Protein AF-0000000073408182 (afdb_homodimer)

pLDDT: mean 95.15, std 8.48, range [29.12, 98.81]

InterPro domains:
  IPR000182 GNAT domain [PF00583] (29-132)
  IPR000182 GNAT domain [PS51186] (1-159)
  IPR016181 Acyl-CoA N-acyltransferase [SSF55729] (1-158)
  IPR050276 MshD Mycothiol Acetyltransferase [PTHR43617] (3-137)

Structure (mmCIF, N/CA/C/O backbone):
data_AF-0000000073408182-model_v1
#
loop_
_entity.id
_entity.type
_entity.pdbx_description
1 polymer 'Acetyltransferase, GNAT family'
#
loop_
_atom_site.group_PDB
_atom_site.id
_atom_site.type_symbol
_atom_site.label_atom_id
_atom_site.label_alt_id
_atom_site.label_comp_id
_atom_site.label_asym_id
_atom_site.label_entity_id
_atom_site.label_seq_id
_atom_site.pdbx_PDB_ins_code
_atom_site.Cartn_x
_atom_site.Cartn_y
_atom_site.Cartn_z
_atom_site.occupancy
_atom_site.B_iso_or_equiv
_atom_site.auth_seq_id
_atom_site.auth_comp_id
_atom_site.auth_asym_id
_atom_site.auth_atom_id
_atom_site.pdbx_PDB_model_num
ATOM 1 N N . MET A 1 1 ? -5.719 31.969 14.438 1 90.69 1 MET A N 1
ATOM 2 C CA . MET A 1 1 ? -5.562 30.703 13.727 1 90.69 1 MET A CA 1
ATOM 3 C C . MET A 1 1 ? -6.879 30.266 13.086 1 90.69 1 MET A C 1
ATOM 5 O O . MET A 1 1 ? -7.922 30.266 13.734 1 90.69 1 MET A O 1
ATOM 9 N N . ILE A 1 2 ? -6.867 30.031 11.812 1 96.75 2 ILE A N 1
ATOM 10 C CA . ILE A 1 2 ? -8.047 29.609 11.055 1 96.75 2 ILE A CA 1
ATOM 11 C C . ILE A 1 2 ? -7.754 28.297 10.344 1 96.75 2 ILE A C 1
ATOM 13 O O . ILE A 1 2 ? -6.715 28.141 9.695 1 96.75 2 ILE A O 1
ATOM 17 N N . ILE A 1 3 ? -8.641 27.312 10.523 1 98.5 3 ILE A N 1
ATOM 18 C CA . ILE A 1 3 ? -8.617 26.078 9.742 1 98.5 3 ILE A CA 1
ATOM 19 C C . ILE A 1 3 ? -9.688 26.141 8.656 1 98.5 3 ILE A C 1
ATOM 21 O O . ILE A 1 3 ? -10.867 26.344 8.953 1 98.5 3 ILE A O 1
ATOM 25 N N . ARG A 1 4 ? -9.344 25.969 7.496 1 98.31 4 ARG A N 1
ATOM 26 C CA . ARG A 1 4 ? -10.305 26.094 6.402 1 98.31 4 ARG A CA 1
ATOM 27 C C . ARG A 1 4 ? -9.867 25.266 5.199 1 98.31 4 ARG A C 1
ATOM 29 O O . ARG A 1 4 ? -8.711 24.875 5.098 1 98.31 4 ARG A O 1
ATOM 36 N N . PRO A 1 5 ? -10.797 24.984 4.219 1 98 5 PRO A N 1
ATOM 37 C CA . PRO A 1 5 ? -10.391 24.344 2.965 1 98 5 PRO A CA 1
ATOM 38 C C . PRO A 1 5 ? -9.391 25.188 2.176 1 98 5 PRO A C 1
ATOM 40 O O . PRO A 1 5 ? -9.445 26.422 2.221 1 98 5 PRO A O 1
ATOM 43 N N . MET A 1 6 ? -8.531 24.516 1.496 1 98.44 6 MET A N 1
ATOM 44 C CA . MET A 1 6 ? -7.57 25.188 0.624 1 98.44 6 MET A CA 1
ATOM 45 C C . MET A 1 6 ? -8.281 25.922 -0.512 1 98.44 6 MET A C 1
ATOM 47 O O . MET A 1 6 ? -9.234 25.391 -1.09 1 98.44 6 MET A O 1
ATOM 51 N N . GLN A 1 7 ? -7.797 27.109 -0.805 1 97.88 7 GLN A N 1
ATOM 52 C CA . GLN A 1 7 ? -8.227 27.875 -1.969 1 97.88 7 GLN A CA 1
ATOM 53 C C . GLN A 1 7 ? -7.125 27.938 -3.021 1 97.88 7 GLN A C 1
ATOM 55 O O . GLN A 1 7 ? -5.969 27.625 -2.736 1 97.88 7 GLN A O 1
ATOM 60 N N . ASP A 1 8 ? -7.488 28.391 -4.223 1 97.31 8 ASP A N 1
ATOM 61 C CA . ASP A 1 8 ? -6.527 28.453 -5.316 1 97.31 8 ASP A CA 1
ATOM 62 C C . ASP A 1 8 ? -5.332 29.328 -4.949 1 97.31 8 ASP A C 1
ATOM 64 O O . ASP A 1 8 ? -4.191 29 -5.297 1 97.31 8 ASP A O 1
ATOM 68 N N . CYS A 1 9 ? -5.562 30.312 -4.277 1 98 9 CYS A N 1
ATOM 69 C CA . CYS A 1 9 ? -4.5 31.25 -3.945 1 98 9 CYS A CA 1
ATOM 70 C C . CYS A 1 9 ? -3.543 30.656 -2.918 1 98 9 CYS A C 1
ATOM 72 O O . CYS A 1 9 ? -2.465 31.203 -2.68 1 98 9 CYS A O 1
ATOM 74 N N . ASP A 1 10 ? -3.9 29.516 -2.324 1 98.38 10 ASP A N 1
ATOM 75 C CA . ASP A 1 10 ? -3.072 28.859 -1.312 1 98.38 10 ASP A CA 1
ATOM 76 C C . ASP A 1 10 ? -2.096 27.875 -1.948 1 98.38 10 ASP A C 1
ATOM 78 O O . ASP A 1 10 ? -1.161 27.406 -1.293 1 98.38 10 ASP A O 1
ATOM 82 N N . ARG A 1 11 ? -2.24 27.562 -3.17 1 98.06 11 ARG A N 1
ATOM 83 C CA . ARG A 1 11 ? -1.591 26.422 -3.822 1 98.06 11 ARG A CA 1
ATOM 84 C C . ARG A 1 11 ? -0.072 26.547 -3.729 1 98.06 11 ARG A C 1
ATOM 86 O O . ARG A 1 11 ? 0.609 25.562 -3.414 1 98.06 11 ARG A O 1
ATOM 93 N N . GLU A 1 12 ? 0.426 27.703 -3.979 1 98.12 12 GLU A N 1
ATOM 94 C CA . GLU A 1 12 ? 1.873 27.875 -3.938 1 98.12 12 GLU A CA 1
ATOM 95 C C . GLU A 1 12 ? 2.428 27.594 -2.545 1 98.12 12 GLU A C 1
ATOM 97 O O . GLU A 1 12 ? 3.457 26.938 -2.402 1 98.12 12 GLU A O 1
ATOM 102 N N . ALA A 1 13 ? 1.801 28.141 -1.578 1 98.38 13 ALA A N 1
ATOM 103 C CA . ALA A 1 13 ? 2.234 27.938 -0.198 1 98.38 13 ALA A CA 1
ATOM 104 C C . ALA A 1 13 ? 2.141 26.469 0.197 1 98.38 13 ALA A C 1
ATOM 106 O O . ALA A 1 13 ? 3.02 25.938 0.886 1 98.38 13 ALA A O 1
ATOM 107 N N . VAL A 1 14 ? 1.101 25.797 -0.215 1 98.44 14 VAL A N 1
ATOM 108 C CA . VAL A 1 14 ? 0.9 24.391 0.072 1 98.44 14 VAL A CA 1
ATOM 109 C C . VAL A 1 14 ? 2.002 23.562 -0.592 1 98.44 14 VAL A C 1
ATOM 111 O O . VAL A 1 14 ? 2.59 22.688 0.037 1 98.44 14 VAL A O 1
ATOM 114 N N . LEU A 1 15 ? 2.311 23.875 -1.826 1 98.31 15 LEU A N 1
ATOM 115 C CA . LEU A 1 15 ? 3.377 23.188 -2.537 1 98.31 15 LEU A CA 1
ATOM 116 C C . LEU A 1 15 ? 4.719 23.406 -1.85 1 98.31 15 LEU A C 1
ATOM 118 O O . LEU A 1 15 ? 5.527 22.469 -1.745 1 98.31 15 LEU A O 1
ATOM 122 N N . THR A 1 16 ? 4.91 24.625 -1.406 1 97.81 16 THR A N 1
ATOM 123 C CA . THR A 1 16 ? 6.141 24.922 -0.68 1 97.81 16 THR A CA 1
ATOM 124 C C . THR A 1 16 ? 6.25 24.047 0.574 1 97.81 16 THR A C 1
ATOM 126 O O . THR A 1 16 ? 7.297 23.469 0.84 1 97.81 16 THR A O 1
ATOM 129 N N . LEU A 1 17 ? 5.207 23.938 1.329 1 97.62 17 LEU A N 1
ATOM 130 C CA . LEU A 1 17 ? 5.195 23.109 2.531 1 97.62 17 LEU A CA 1
ATOM 131 C C . LEU A 1 17 ? 5.438 21.656 2.188 1 97.62 17 LEU A C 1
ATOM 133 O O . LEU A 1 17 ? 6.238 20.984 2.842 1 97.62 17 LEU A O 1
ATOM 137 N N . GLN A 1 18 ? 4.789 21.156 1.189 1 97.56 18 GLN A N 1
ATOM 138 C CA . GLN A 1 18 ? 4.93 19.781 0.759 1 97.56 18 GLN A CA 1
ATOM 139 C C . GLN A 1 18 ? 6.367 19.469 0.349 1 97.56 18 GLN A C 1
ATOM 141 O O . GLN A 1 18 ? 6.871 18.375 0.598 1 97.56 18 GLN A O 1
ATOM 146 N N . ASN A 1 19 ? 6.984 20.422 -0.192 1 97.88 19 ASN A N 1
ATOM 147 C CA . ASN A 1 19 ? 8.305 20.188 -0.77 1 97.88 19 ASN A CA 1
ATOM 148 C C . ASN A 1 19 ? 9.414 20.469 0.236 1 97.88 19 ASN A C 1
ATOM 150 O O . ASN A 1 19 ? 10.578 20.156 -0.019 1 97.88 19 ASN A O 1
ATOM 154 N N . THR A 1 20 ? 9.047 21.016 1.399 1 96.25 20 THR A N 1
ATOM 155 C CA . THR A 1 20 ? 10.086 21.359 2.359 1 96.25 20 THR A CA 1
ATOM 156 C C . THR A 1 20 ? 9.812 20.703 3.711 1 96.25 20 THR A C 1
ATOM 158 O O . THR A 1 20 ? 10.695 20.656 4.574 1 96.25 20 THR A O 1
ATOM 161 N N . GLY A 1 21 ? 8.656 20.141 3.865 1 95.75 21 GLY A N 1
ATOM 162 C CA . GLY A 1 21 ? 8.211 19.75 5.199 1 95.75 21 GLY A CA 1
ATOM 163 C C . GLY A 1 21 ? 8.547 18.312 5.555 1 95.75 21 GLY A C 1
ATOM 164 O O . GLY A 1 21 ? 8.531 17.938 6.727 1 95.75 21 GLY A O 1
ATOM 165 N N . TRP A 1 22 ? 8.836 17.484 4.594 1 96 22 TRP A N 1
ATOM 166 C CA . TRP A 1 22 ? 9.141 16.078 4.844 1 96 22 TRP A CA 1
ATOM 167 C C . TRP A 1 22 ? 10.633 15.875 5.051 1 96 22 TRP A C 1
ATOM 169 O O . TRP A 1 22 ? 11.453 16.562 4.445 1 96 22 TRP A O 1
ATOM 179 N N . THR A 1 23 ? 10.953 14.898 5.93 1 95.81 23 THR A N 1
ATOM 180 C CA . THR A 1 23 ? 12.344 14.539 6.207 1 95.81 23 THR A CA 1
ATOM 181 C C . THR A 1 23 ? 12.531 13.023 6.152 1 95.81 23 THR A C 1
ATOM 183 O O . THR A 1 23 ? 11.555 12.281 6.039 1 95.81 23 THR A O 1
ATOM 186 N N . ALA A 1 24 ? 13.75 12.617 6.258 1 95.81 24 ALA A N 1
ATOM 187 C CA . ALA A 1 24 ? 14.07 11.188 6.27 1 95.81 24 ALA A CA 1
ATOM 188 C C . ALA A 1 24 ? 13.43 10.492 7.469 1 95.81 24 ALA A C 1
ATOM 190 O O . ALA A 1 24 ? 13.219 9.281 7.449 1 95.81 24 ALA A O 1
ATOM 191 N N . LEU A 1 25 ? 13.039 11.188 8.461 1 95.06 25 LEU A N 1
ATOM 192 C CA . LEU A 1 25 ? 12.43 10.641 9.664 1 95.06 25 LEU A CA 1
ATOM 193 C C . LEU A 1 25 ? 10.922 10.469 9.484 1 95.06 25 LEU A C 1
ATOM 195 O O . LEU A 1 25 ? 10.305 9.648 10.164 1 95.06 25 LEU A O 1
ATOM 199 N N . THR A 1 26 ? 10.398 11.227 8.523 1 96.31 26 THR A N 1
ATOM 200 C CA . THR A 1 26 ? 8.938 11.297 8.508 1 96.31 26 THR A CA 1
ATOM 201 C C . THR A 1 26 ? 8.375 10.703 7.223 1 96.31 26 THR A C 1
ATOM 203 O O . THR A 1 26 ? 7.168 10.477 7.117 1 96.31 26 THR A O 1
ATOM 206 N N . SER A 1 27 ? 9.227 10.43 6.254 1 97.12 27 SER A N 1
ATOM 207 C CA . SER A 1 27 ? 8.758 9.867 4.992 1 97.12 27 SER A CA 1
ATOM 208 C C . SER A 1 27 ? 9.867 9.102 4.281 1 97.12 27 SER A C 1
ATOM 210 O O . SER A 1 27 ? 11.008 9.57 4.215 1 97.12 27 SER A O 1
ATOM 212 N N . PRO A 1 28 ? 9.477 7.93 3.678 1 97.06 28 PRO A N 1
ATOM 213 C CA . PRO A 1 28 ? 10.484 7.219 2.893 1 97.06 28 PRO A CA 1
ATOM 214 C C . PRO A 1 28 ? 10.773 7.891 1.552 1 97.06 28 PRO A C 1
ATOM 216 O O . PRO A 1 28 ? 11.734 7.523 0.866 1 97.06 28 PRO A O 1
ATOM 219 N N . VAL A 1 29 ? 9.953 8.836 1.143 1 96.75 29 VAL A N 1
ATOM 220 C CA . VAL A 1 29 ? 10.133 9.547 -0.119 1 96.75 29 VAL A CA 1
ATOM 221 C C . VAL A 1 29 ? 10.25 11.047 0.145 1 96.75 29 VAL A C 1
ATOM 223 O O . VAL A 1 29 ? 9.711 11.867 -0.608 1 96.75 29 VAL A O 1
ATOM 226 N N . TYR A 1 30 ? 10.93 11.391 1.145 1 95.25 30 TYR A N 1
ATOM 227 C CA . TYR A 1 30 ? 11.023 12.758 1.646 1 95.25 30 TYR A CA 1
ATOM 228 C C . TYR A 1 30 ? 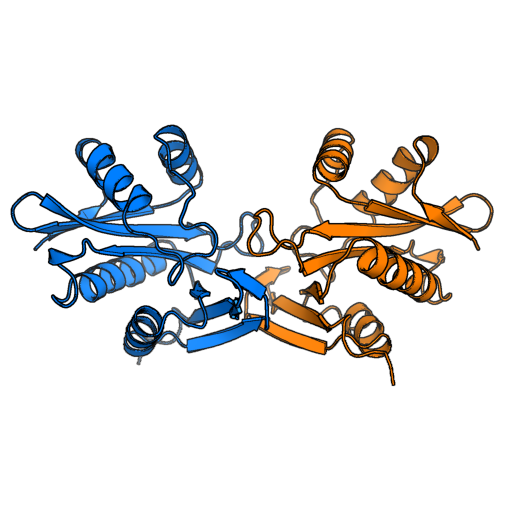11.625 13.688 0.596 1 95.25 30 TYR A C 1
ATOM 230 O O . TYR A 1 30 ? 11.453 14.906 0.66 1 95.25 30 TYR A O 1
ATOM 238 N N . ASP A 1 31 ? 12.297 13.148 -0.37 1 93.62 31 ASP A N 1
ATOM 239 C CA . ASP A 1 31 ? 13.008 13.969 -1.343 1 93.62 31 ASP A CA 1
ATOM 240 C C . ASP A 1 31 ? 12.211 14.109 -2.637 1 93.62 31 ASP A C 1
ATOM 242 O O . ASP A 1 31 ? 12.672 14.727 -3.596 1 93.62 31 ASP A O 1
ATOM 246 N N . ARG A 1 32 ? 11.031 13.523 -2.566 1 94.38 32 ARG A N 1
ATOM 247 C CA . ARG A 1 32 ? 10.172 13.672 -3.736 1 94.38 32 ARG A CA 1
ATOM 248 C C . ARG A 1 32 ? 9.539 15.055 -3.781 1 94.38 32 ARG A C 1
ATOM 250 O O . ARG A 1 32 ? 8.93 15.5 -2.807 1 94.38 32 ARG A O 1
ATOM 257 N N . LYS A 1 33 ? 9.555 15.648 -4.949 1 95.69 33 LYS A N 1
ATOM 258 C CA . LYS A 1 33 ? 9.016 17 -5.086 1 95.69 33 LYS A CA 1
ATOM 259 C C . LYS A 1 33 ? 7.629 16.984 -5.715 1 95.69 33 LYS A C 1
ATOM 261 O O . LYS A 1 33 ? 7.434 16.391 -6.777 1 95.69 33 LYS A O 1
ATOM 266 N N . TRP A 1 34 ? 6.738 17.594 -5.043 1 97.06 34 TRP A N 1
ATOM 267 C CA . TRP A 1 34 ? 5.414 17.812 -5.617 1 97.06 34 TRP A CA 1
ATOM 268 C C . TRP A 1 34 ? 5.445 18.938 -6.652 1 97.06 34 TRP A C 1
ATOM 270 O O . TRP A 1 34 ? 6.098 19.953 -6.445 1 97.06 34 TRP A O 1
ATOM 280 N N . THR A 1 35 ? 4.699 18.75 -7.703 1 98.06 35 THR A N 1
ATOM 281 C CA . THR A 1 35 ? 4.465 19.766 -8.719 1 98.06 35 THR A CA 1
ATOM 282 C C . THR A 1 35 ? 3.006 20.219 -8.703 1 98.06 35 THR A C 1
ATOM 284 O O . THR A 1 35 ? 2.176 19.625 -8.008 1 98.06 35 THR A O 1
ATOM 287 N N . GLU A 1 36 ? 2.791 21.281 -9.438 1 97.88 36 GLU A N 1
ATOM 288 C CA . GLU A 1 36 ? 1.406 21.703 -9.617 1 97.88 36 GLU A CA 1
ATOM 289 C C . GLU A 1 36 ? 0.568 20.594 -10.242 1 97.88 36 GLU A C 1
ATOM 291 O O . GLU A 1 36 ? -0.604 20.422 -9.898 1 97.88 36 GLU A O 1
ATOM 296 N N . SER A 1 37 ? 1.141 19.922 -11.148 1 97.81 37 SER A N 1
ATOM 297 C CA . SER A 1 37 ? 0.453 18.797 -11.773 1 97.81 37 SER A CA 1
ATOM 298 C C . SER A 1 37 ? 0.103 17.719 -10.758 1 97.81 37 SER A C 1
ATOM 300 O O . SER A 1 37 ? -0.964 17.109 -10.828 1 97.81 37 SER A O 1
ATOM 302 N N . ASP A 1 38 ? 1.014 17.438 -9.828 1 97.25 38 ASP A N 1
ATOM 303 C CA . ASP A 1 38 ? 0.737 16.484 -8.758 1 97.25 38 ASP A CA 1
ATOM 304 C C . ASP A 1 38 ? -0.467 16.938 -7.93 1 97.25 38 ASP A C 1
ATOM 306 O O . ASP A 1 38 ? -1.34 16.125 -7.613 1 97.25 38 ASP A O 1
ATOM 310 N N . LEU A 1 39 ? -0.456 18.188 -7.586 1 97.75 39 LEU A N 1
ATOM 311 C CA . LEU A 1 39 ? -1.554 18.75 -6.805 1 97.75 39 LEU A CA 1
ATOM 312 C C . LEU A 1 39 ? -2.877 18.594 -7.551 1 97.75 39 LEU A C 1
ATOM 314 O O . LEU A 1 39 ? -3.875 18.172 -6.973 1 97.75 39 LEU A O 1
ATOM 318 N N . GLU A 1 40 ? -2.881 18.891 -8.828 1 97.31 40 GLU A N 1
ATOM 319 C CA . GLU A 1 40 ? -4.078 18.766 -9.656 1 97.31 40 GLU A CA 1
ATOM 320 C C . GLU A 1 40 ? -4.57 17.328 -9.727 1 97.31 40 GLU A C 1
ATOM 322 O O . GLU A 1 40 ? -5.773 17.078 -9.641 1 97.31 40 GLU A O 1
ATOM 327 N N . LYS A 1 41 ? -3.689 16.469 -9.906 1 96.69 41 LYS A N 1
ATOM 328 C CA . LYS A 1 41 ? -4.035 15.055 -9.969 1 96.69 41 LYS A CA 1
ATOM 329 C C . LYS A 1 41 ? -4.656 14.586 -8.656 1 96.69 41 LYS A C 1
ATOM 331 O O . LYS A 1 41 ? -5.637 13.836 -8.664 1 96.69 41 LYS A O 1
ATOM 336 N N . ASN A 1 42 ? -4.055 15.008 -7.582 1 96.38 42 ASN A N 1
ATOM 337 C CA . ASN A 1 42 ? -4.582 14.641 -6.27 1 96.38 42 ASN A CA 1
ATOM 338 C C . ASN A 1 42 ? -5.996 15.172 -6.066 1 96.38 42 ASN A C 1
ATOM 340 O O . ASN A 1 42 ? -6.875 14.453 -5.598 1 96.38 42 ASN A O 1
ATOM 344 N N . LEU A 1 43 ? -6.176 16.375 -6.418 1 96.19 43 LEU A N 1
ATOM 345 C CA . LEU A 1 43 ? -7.5 16.984 -6.316 1 96.19 43 LEU A CA 1
ATOM 346 C C . LEU A 1 43 ? -8.5 16.234 -7.195 1 96.19 43 LEU A C 1
ATOM 348 O O . LEU A 1 43 ? -9.617 15.93 -6.754 1 96.19 43 LEU A O 1
ATOM 352 N N . ALA A 1 44 ? -8.07 15.906 -8.383 1 95.5 44 ALA A N 1
ATOM 353 C CA . ALA A 1 44 ? -8.922 15.203 -9.328 1 95.5 44 ALA A CA 1
ATOM 354 C C . ALA A 1 44 ? -9.266 13.805 -8.836 1 95.5 44 ALA A C 1
ATOM 356 O O . ALA A 1 44 ? -10.328 13.266 -9.141 1 95.5 44 ALA A O 1
ATOM 357 N N . ASN A 1 45 ? -8.398 13.258 -8.047 1 93.81 45 ASN A N 1
ATOM 358 C CA . ASN A 1 45 ? -8.57 11.898 -7.543 1 93.81 45 ASN A CA 1
ATOM 359 C C . ASN A 1 45 ? -9.305 11.883 -6.207 1 93.81 45 ASN A C 1
ATOM 361 O O . ASN A 1 45 ? -9.281 10.883 -5.488 1 93.81 45 ASN A O 1
ATOM 365 N N . GLY A 1 46 ? -9.805 13.008 -5.828 1 91.94 46 GLY A N 1
ATOM 366 C CA . GLY A 1 46 ? -10.703 13.039 -4.684 1 91.94 46 GLY A CA 1
ATOM 367 C C . GLY A 1 46 ? -10.016 13.461 -3.398 1 91.94 46 GLY A C 1
ATOM 368 O O . GLY A 1 46 ? -10.602 13.367 -2.316 1 91.94 46 GLY A O 1
ATOM 369 N N . MET A 1 47 ? -8.836 13.914 -3.494 1 95.94 47 MET A N 1
ATOM 370 C CA . MET A 1 47 ? -8.156 14.398 -2.291 1 95.94 47 MET A CA 1
ATOM 371 C C . MET A 1 47 ? -8.68 15.773 -1.889 1 95.94 47 MET A C 1
ATOM 373 O O . MET A 1 47 ? -8.891 16.641 -2.742 1 95.94 47 MET A O 1
ATOM 377 N N . SER A 1 48 ? -8.875 15.906 -0.581 1 97 48 SER A N 1
ATOM 378 C CA . SER A 1 48 ? -9.234 17.188 0.025 1 97 48 SER A CA 1
ATOM 379 C C . SER A 1 48 ? -8.055 17.797 0.771 1 97 48 SER A C 1
ATOM 381 O O . SER A 1 48 ? -7.211 17.078 1.306 1 97 48 SER A O 1
ATOM 383 N N . PHE A 1 49 ? -8.062 19.125 0.758 1 98.44 49 PHE A N 1
ATOM 384 C CA . PHE A 1 49 ? -6.992 19.844 1.445 1 98.44 49 PHE A CA 1
ATOM 385 C C . PHE A 1 49 ? -7.559 20.859 2.43 1 98.44 49 PHE A C 1
ATOM 387 O O . PHE A 1 49 ? -8.438 21.641 2.08 1 98.44 49 PHE A O 1
ATOM 394 N N . PHE A 1 50 ? -7.027 20.828 3.635 1 98.69 50 PHE A N 1
ATOM 395 C CA . PHE A 1 50 ? -7.246 21.875 4.633 1 98.69 50 PHE A CA 1
ATOM 396 C C . PHE A 1 50 ? -5.945 22.594 4.961 1 98.69 50 PHE A C 1
ATOM 398 O O . PHE A 1 50 ? -4.883 21.969 5.016 1 98.69 50 PHE A O 1
ATOM 405 N N . VAL A 1 51 ? -6.082 23.891 5.215 1 98.81 51 VAL A N 1
ATOM 406 C CA . VAL A 1 51 ? -4.902 24.656 5.602 1 98.81 51 VAL A CA 1
ATOM 407 C C . VAL A 1 51 ? -5.137 25.312 6.965 1 98.81 51 VAL A C 1
ATOM 409 O O . VAL A 1 51 ? -6.277 25.594 7.336 1 98.81 51 VAL A O 1
ATOM 412 N N . ALA A 1 52 ? -4.066 25.375 7.727 1 98.75 52 ALA A N 1
ATOM 413 C CA . ALA A 1 52 ? -4.012 26.219 8.922 1 98.75 52 ALA A CA 1
ATOM 414 C C . ALA A 1 52 ? -3.379 27.578 8.609 1 98.75 52 ALA A C 1
ATOM 416 O O . ALA A 1 52 ? -2.213 27.641 8.211 1 98.75 52 ALA A O 1
ATOM 417 N N . GLU A 1 53 ? -4.148 28.594 8.781 1 98.5 53 GLU A N 1
ATOM 418 C CA . GLU A 1 53 ? -3.682 29.953 8.531 1 98.5 53 GLU A CA 1
ATOM 419 C C . GLU A 1 53 ? -3.416 30.688 9.836 1 98.5 53 GLU A C 1
ATOM 421 O O . GLU A 1 53 ? -4.27 30.719 10.727 1 98.5 53 GLU A O 1
ATOM 426 N N . VAL A 1 54 ? -2.184 31.156 9.969 1 97.88 54 VAL A N 1
ATOM 427 C CA . VAL A 1 54 ? -1.781 31.984 11.109 1 97.88 54 VAL A CA 1
ATOM 428 C C . VAL A 1 54 ? -1.205 33.312 10.609 1 97.88 54 VAL A C 1
ATOM 430 O O . VAL A 1 54 ? -0.206 33.312 9.883 1 97.88 54 VAL A O 1
ATOM 433 N N . ASP A 1 55 ? -1.796 34.5 11.023 1 96.06 55 ASP A N 1
ATOM 434 C CA . ASP A 1 55 ? -1.342 35.812 10.633 1 96.06 55 ASP A CA 1
ATOM 435 C C . ASP A 1 55 ? -1.184 35.906 9.117 1 96.06 55 ASP A C 1
ATOM 437 O O . ASP A 1 55 ? -0.131 36.344 8.625 1 96.06 55 ASP A O 1
ATOM 441 N N . ASP A 1 56 ? -2.127 35.375 8.383 1 95.31 56 ASP A N 1
ATOM 442 C CA . ASP A 1 56 ? -2.271 35.469 6.938 1 95.31 56 ASP A CA 1
ATOM 443 C C . ASP A 1 56 ? -1.214 34.625 6.227 1 95.31 56 ASP A C 1
ATOM 445 O O . ASP A 1 56 ? -0.901 34.875 5.059 1 95.31 56 ASP A O 1
ATOM 449 N N . LYS A 1 57 ? -0.671 33.719 6.969 1 97.12 57 LYS A N 1
ATOM 450 C CA . LYS A 1 57 ? 0.292 32.781 6.406 1 97.12 57 LYS A CA 1
ATOM 451 C C . LYS A 1 57 ? -0.198 31.344 6.547 1 97.12 57 LYS A C 1
ATOM 453 O O . LYS A 1 57 ? -0.755 30.969 7.582 1 97.12 57 LYS A O 1
ATOM 458 N N . ILE A 1 58 ? 0.036 30.609 5.484 1 98.31 58 ILE A N 1
ATOM 459 C CA . ILE A 1 58 ? -0.264 29.188 5.582 1 98.31 58 ILE A CA 1
ATOM 460 C C . ILE A 1 58 ? 0.815 28.484 6.402 1 98.31 58 ILE A C 1
ATOM 462 O O . ILE A 1 58 ? 1.943 28.312 5.938 1 98.31 58 ILE A O 1
ATOM 466 N N . ALA A 1 59 ? 0.406 28.078 7.59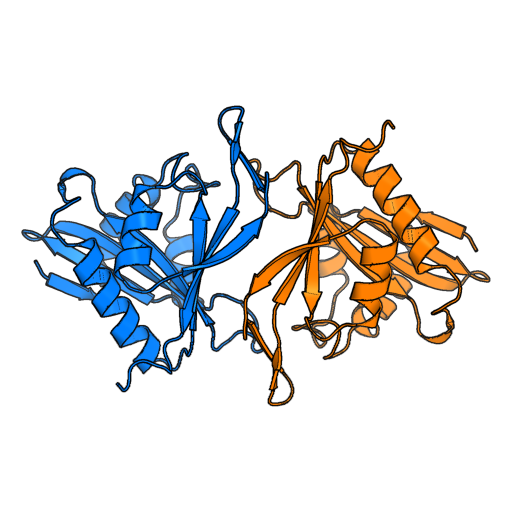8 1 98.31 59 ALA A N 1
ATOM 467 C CA . ALA A 1 59 ? 1.347 27.531 8.57 1 98.31 59 ALA A CA 1
ATOM 468 C C . ALA A 1 59 ? 1.279 26.016 8.602 1 98.31 59 ALA A C 1
ATOM 470 O O . ALA A 1 59 ? 2.162 25.359 9.156 1 98.31 59 ALA A O 1
ATOM 471 N N . GLY A 1 60 ? 0.299 25.406 8.039 1 98.5 60 GLY A N 1
ATOM 472 C CA . GLY A 1 60 ? 0.115 23.953 7.996 1 98.5 60 GLY A CA 1
ATOM 473 C C . GLY A 1 60 ? -0.863 23.516 6.926 1 98.5 60 GLY A C 1
ATOM 474 O O . GLY A 1 60 ? -1.635 24.328 6.406 1 98.5 60 GLY A O 1
ATOM 475 N N . VAL A 1 61 ? -0.742 22.25 6.613 1 98.69 61 VAL A N 1
ATOM 476 C CA . VAL A 1 61 ? -1.624 21.672 5.609 1 98.69 61 VAL A CA 1
ATOM 477 C C . VAL A 1 61 ? -1.934 20.219 5.973 1 98.69 61 VAL A C 1
ATOM 479 O O . VAL A 1 61 ? -1.09 19.516 6.539 1 98.69 61 VAL A O 1
ATOM 482 N N . LEU A 1 62 ? -3.137 19.797 5.707 1 98.44 62 LEU A N 1
ATOM 483 C CA . LEU A 1 62 ? -3.588 18.406 5.793 1 98.44 62 LEU A CA 1
ATOM 484 C C . LEU A 1 62 ? -4.316 18 4.52 1 98.44 62 LEU A C 1
ATOM 486 O O . LEU A 1 62 ? -5.262 18.672 4.098 1 98.44 62 LEU A O 1
ATOM 490 N N . ASP A 1 63 ? -3.812 17.016 3.867 1 98.25 63 ASP A N 1
ATOM 491 C CA . ASP A 1 63 ? -4.52 16.406 2.738 1 98.25 63 ASP A CA 1
ATOM 492 C C . ASP A 1 63 ? -5.098 15.047 3.113 1 98.25 63 ASP A C 1
ATOM 494 O O . ASP A 1 63 ? -4.488 14.305 3.881 1 98.25 63 ASP A O 1
ATOM 498 N N . PHE A 1 64 ? -6.293 14.734 2.689 1 97.94 64 PHE A N 1
ATOM 499 C CA . PHE A 1 64 ? -6.844 13.414 2.953 1 97.94 64 PHE A CA 1
ATOM 500 C C . PHE A 1 64 ? -7.719 12.945 1.797 1 97.94 64 PHE A C 1
ATOM 502 O O . PHE A 1 64 ? -8.172 13.758 0.986 1 97.94 64 PHE A O 1
ATOM 509 N N . GLY A 1 65 ? -7.895 11.703 1.63 1 97.69 65 GLY A N 1
ATOM 510 C CA . GLY A 1 65 ? -8.664 11.055 0.586 1 97.69 65 GLY A CA 1
ATOM 511 C C . GLY A 1 65 ? -8.672 9.539 0.706 1 97.69 65 GLY A C 1
ATOM 512 O O . GLY A 1 65 ? -8.422 8.992 1.781 1 97.69 65 GLY A O 1
ATOM 513 N N . PRO A 1 66 ? -9.031 8.898 -0.401 1 97.44 66 PRO A N 1
ATOM 514 C CA . PRO A 1 66 ? -9.148 7.441 -0.335 1 97.44 66 PRO A CA 1
ATOM 515 C C . PRO A 1 66 ? -7.816 6.754 -0.031 1 97.44 66 PRO A C 1
ATOM 517 O O . PRO A 1 66 ? -6.793 7.098 -0.628 1 97.44 66 PRO A O 1
ATOM 520 N N . TYR A 1 67 ? -7.855 5.828 0.913 1 97.62 67 TYR A N 1
ATOM 521 C CA . TYR A 1 67 ? -6.691 5.004 1.215 1 97.62 67 TYR A CA 1
ATOM 522 C C . TYR A 1 67 ? -6.379 4.059 0.06 1 97.62 67 TYR A C 1
ATOM 524 O O . TYR A 1 67 ? -5.211 3.852 -0.28 1 97.62 67 TYR A O 1
ATOM 532 N N . TYR A 1 68 ? -7.387 3.463 -0.486 1 96.94 68 TYR A N 1
ATOM 533 C CA . TYR A 1 68 ? -7.285 2.576 -1.64 1 96.94 68 TYR A CA 1
ATOM 534 C C . TYR A 1 68 ? -7.875 3.23 -2.883 1 96.94 68 TYR A C 1
ATOM 536 O O . TYR A 1 68 ? -8.852 3.977 -2.795 1 96.94 68 TYR A O 1
ATOM 544 N N . PRO A 1 69 ? -7.336 2.857 -4.023 1 94.19 69 PRO A N 1
ATOM 545 C CA . PRO A 1 69 ? -7.844 3.475 -5.254 1 94.19 69 PRO A CA 1
ATOM 546 C C . PRO A 1 69 ? -8.961 2.666 -5.902 1 94.19 69 PRO A C 1
ATOM 548 O O . PRO A 1 69 ? -9.25 2.84 -7.09 1 94.19 69 PRO A O 1
ATOM 551 N N . PHE A 1 70 ? -9.562 1.698 -5.199 1 96 70 PHE A N 1
ATOM 552 C CA . PHE A 1 70 ? -10.578 0.839 -5.793 1 96 70 PHE A CA 1
ATOM 553 C C . PHE A 1 70 ? -11.812 0.762 -4.902 1 96 70 PHE A C 1
ATOM 555 O O . PHE A 1 70 ? -11.734 1.034 -3.701 1 96 70 PHE A O 1
ATOM 562 N N . PRO A 1 71 ? -12.961 0.365 -5.434 1 96.31 71 PRO A N 1
ATOM 563 C CA . PRO A 1 71 ? -14.258 0.467 -4.754 1 96.31 71 PRO A CA 1
ATOM 564 C C . PRO A 1 71 ? -14.305 -0.348 -3.463 1 96.31 71 PRO A C 1
ATOM 566 O O . PRO A 1 71 ? -14.922 0.078 -2.484 1 96.31 71 PRO A O 1
ATOM 569 N N . ALA A 1 72 ? -13.617 -1.421 -3.426 1 97.75 72 ALA A N 1
ATOM 570 C CA . ALA A 1 72 ? -13.695 -2.309 -2.27 1 97.75 72 ALA A CA 1
ATOM 571 C C . ALA A 1 72 ? -13.117 -1.641 -1.025 1 97.75 72 ALA A C 1
ATOM 573 O O . ALA A 1 72 ? -13.367 -2.078 0.098 1 97.75 72 ALA A O 1
ATOM 574 N N . GLY A 1 73 ? -12.297 -0.609 -1.193 1 98 73 GLY A N 1
ATOM 575 C CA . GLY A 1 73 ? -11.688 0.089 -0.073 1 98 73 GLY A CA 1
ATOM 576 C C . GLY A 1 73 ? -12.211 1.502 0.106 1 98 73 GLY A C 1
ATOM 577 O O . GLY A 1 73 ? -11.57 2.328 0.761 1 98 73 GLY A O 1
ATOM 578 N N . LYS A 1 74 ? -13.367 1.853 -0.447 1 96.62 74 LYS A N 1
ATOM 579 C CA . LYS A 1 74 ? -13.852 3.225 -0.561 1 96.62 74 LYS A CA 1
ATOM 580 C C . LYS A 1 74 ? -14.188 3.805 0.81 1 96.62 74 LYS A C 1
ATOM 582 O O . LYS A 1 74 ? -14.266 5.023 0.972 1 96.62 74 LYS A O 1
ATOM 587 N N . HIS A 1 75 ? -14.391 2.938 1.791 1 97.75 75 HIS A N 1
ATOM 588 C CA . HIS A 1 75 ? -14.82 3.379 3.113 1 97.75 75 HIS A CA 1
ATOM 589 C C . HIS A 1 75 ? -13.633 3.752 3.988 1 97.75 75 HIS A C 1
ATOM 591 O O . HIS A 1 75 ? -13.805 4.18 5.129 1 97.75 75 HIS A O 1
ATOM 597 N N . VAL A 1 76 ? -12.406 3.568 3.525 1 98.25 76 VAL A N 1
ATOM 598 C CA . VAL A 1 76 ? -11.188 3.852 4.281 1 98.25 76 VAL A CA 1
ATOM 599 C C . VAL A 1 76 ? -10.508 5.094 3.717 1 98.25 76 VAL A C 1
ATOM 601 O O . VAL A 1 76 ? -10.289 5.199 2.508 1 98.25 76 VAL A O 1
ATOM 604 N N . ALA A 1 77 ? -10.156 6.004 4.539 1 98.31 77 ALA A N 1
ATOM 605 C CA . ALA A 1 77 ? -9.445 7.215 4.145 1 98.31 77 ALA A CA 1
ATOM 606 C C . ALA A 1 77 ? -8.016 7.207 4.676 1 98.31 77 ALA A C 1
ATOM 608 O O . ALA A 1 77 ? -7.684 6.434 5.582 1 98.31 77 ALA A O 1
ATOM 609 N N . THR A 1 78 ? -7.203 7.992 4.082 1 98.31 78 THR A N 1
ATOM 610 C CA . THR A 1 78 ? -5.863 8.289 4.578 1 98.31 78 THR A CA 1
ATOM 611 C C . THR A 1 78 ? -5.605 9.797 4.555 1 98.31 78 THR A C 1
ATOM 613 O O . THR A 1 78 ? -6.434 10.57 4.066 1 98.31 78 THR A O 1
ATOM 616 N N . PHE A 1 79 ? -4.457 10.203 5.219 1 98.12 79 PHE A N 1
ATOM 617 C CA . PHE A 1 79 ? -4.152 11.625 5.223 1 98.12 79 PHE A CA 1
ATOM 618 C C . PHE A 1 79 ? -2.664 11.859 5.445 1 98.12 79 PHE A C 1
ATOM 620 O O . PHE A 1 79 ? -1.937 10.945 5.828 1 98.12 79 PHE A O 1
ATOM 627 N N . GLY A 1 80 ? -2.217 13 5.086 1 97.06 80 GLY A N 1
ATOM 628 C CA . GLY A 1 80 ? -0.946 13.602 5.449 1 97.06 80 GLY A CA 1
ATOM 629 C C . GLY A 1 80 ? -1.104 14.93 6.168 1 97.06 80 GLY A C 1
ATOM 630 O O . GLY A 1 80 ? -2.117 15.617 6.004 1 97.06 80 GLY A O 1
ATOM 631 N N . ILE A 1 81 ? -0.122 15.258 6.934 1 97.19 81 ILE A N 1
ATOM 632 C CA . ILE A 1 81 ? -0.192 16.516 7.68 1 97.19 81 ILE A CA 1
ATOM 633 C C . ILE A 1 81 ? 1.206 17.109 7.816 1 97.19 81 ILE A C 1
ATOM 635 O O . ILE A 1 81 ? 2.17 16.391 8.102 1 97.19 81 ILE A O 1
ATOM 639 N N . LEU A 1 82 ? 1.265 18.328 7.523 1 97.19 82 LEU A N 1
ATOM 640 C CA . LEU A 1 82 ? 2.494 19.109 7.641 1 97.19 82 LEU A CA 1
ATOM 641 C C . LEU A 1 82 ? 2.242 20.422 8.367 1 97.19 82 LEU A C 1
ATOM 643 O O . LEU A 1 82 ? 1.263 21.109 8.086 1 97.19 82 LEU A O 1
ATOM 647 N N . ILE A 1 83 ? 3.078 20.656 9.312 1 96.56 83 ILE A N 1
ATOM 648 C CA . ILE A 1 83 ? 3.1 21.953 9.992 1 96.56 83 ILE A CA 1
ATOM 649 C C . ILE A 1 83 ? 4.477 22.594 9.844 1 96.56 83 ILE A C 1
ATOM 651 O O . ILE A 1 83 ? 5.5 21.953 10.102 1 96.56 83 ILE A O 1
ATOM 655 N N . ALA A 1 84 ? 4.492 23.844 9.438 1 96.69 84 ALA A N 1
ATOM 656 C CA . ALA A 1 84 ? 5.766 24.562 9.336 1 96.69 84 ALA A CA 1
ATOM 657 C C . ALA A 1 84 ? 6.492 24.578 10.68 1 96.69 84 ALA A C 1
ATOM 659 O O . ALA A 1 84 ? 5.863 24.734 11.734 1 96.69 84 ALA A O 1
ATOM 660 N N . GLU A 1 85 ? 7.777 24.516 10.625 1 94.12 85 GLU A N 1
ATOM 661 C CA . GLU A 1 85 ? 8.617 24.328 11.805 1 94.12 85 GLU A CA 1
ATOM 662 C C . GLU A 1 85 ? 8.344 25.391 12.852 1 94.12 85 GLU A C 1
ATOM 664 O O . GLU A 1 85 ? 8.156 25.094 14.031 1 94.12 85 GLU A O 1
ATOM 669 N N . PRO A 1 86 ? 8.234 26.625 12.508 1 95.12 86 PRO A N 1
ATOM 670 C CA . PRO A 1 86 ? 8.023 27.672 13.516 1 95.12 86 PRO A CA 1
ATOM 671 C C . PRO A 1 86 ? 6.664 27.562 14.203 1 95.12 86 PRO A C 1
ATOM 673 O O . PRO A 1 86 ? 6.449 28.188 15.25 1 95.12 86 PRO A O 1
ATOM 676 N N . TYR A 1 87 ? 5.812 26.844 13.656 1 95.62 87 TYR A N 1
ATOM 677 C CA . TYR A 1 87 ? 4.441 26.812 14.164 1 95.62 87 TYR A CA 1
ATOM 678 C C . TYR A 1 87 ? 4.141 25.484 14.844 1 95.62 87 TYR A C 1
ATOM 680 O O . TYR A 1 87 ? 3.008 25.234 15.273 1 95.62 87 TYR A O 1
ATOM 688 N N . GLN A 1 88 ? 5.113 24.594 14.953 1 92.25 88 GLN A N 1
ATOM 689 C CA . GLN A 1 88 ? 4.918 23.297 15.586 1 92.25 88 GLN A CA 1
ATOM 690 C C . GLN A 1 88 ? 4.77 23.438 17.094 1 92.25 88 GLN A C 1
ATOM 692 O O . GLN A 1 88 ? 5.309 24.375 17.688 1 92.25 88 GLN A O 1
ATOM 697 N N . GLY A 1 89 ? 4.023 22.531 17.672 1 90.38 89 GLY A N 1
ATOM 698 C CA . GLY A 1 89 ? 3.834 22.531 19.109 1 90.38 89 GLY A CA 1
ATOM 699 C C . GLY A 1 89 ? 2.855 23.594 19.578 1 90.38 89 GLY A C 1
ATOM 700 O O . GLY A 1 89 ? 2.824 23.953 20.766 1 90.38 89 GLY A O 1
ATOM 701 N N . GLN A 1 90 ? 2.082 24.141 18.672 1 92.69 90 GLN A N 1
ATOM 702 C CA . GLN A 1 90 ? 1.187 25.25 19 1 92.69 90 GLN A CA 1
ATOM 703 C C . GLN A 1 90 ? -0.273 24.844 18.797 1 92.69 90 GLN A C 1
ATOM 705 O O . GLN A 1 90 ? -1.148 25.719 18.703 1 92.69 90 GLN A O 1
ATOM 710 N N . GLY A 1 91 ? -0.521 23.578 18.609 1 93.06 91 GLY A N 1
ATOM 711 C CA . GLY A 1 91 ? -1.894 23.094 18.562 1 93.06 91 GLY A CA 1
ATOM 712 C C . GLY A 1 91 ? -2.447 23.016 17.141 1 93.06 91 GLY A C 1
ATOM 713 O O . GLY A 1 91 ? -3.59 22.609 16.938 1 93.06 91 GLY A O 1
ATOM 714 N N . LEU A 1 92 ? -1.715 23.375 16.125 1 95.31 92 LEU A N 1
ATOM 715 C CA . LEU A 1 92 ? -2.193 23.359 14.742 1 95.31 92 LEU A CA 1
ATOM 716 C C . LEU A 1 92 ? -2.51 21.953 14.281 1 95.31 92 LEU A C 1
ATOM 718 O O . LEU A 1 92 ? -3.486 21.719 13.562 1 95.31 92 LEU A O 1
ATOM 722 N N . GLY A 1 93 ? -1.678 21.031 14.672 1 95 93 GLY A N 1
ATOM 723 C CA . GLY A 1 93 ? -1.927 19.641 14.328 1 95 93 GLY A CA 1
ATOM 724 C C . GLY A 1 93 ? -3.256 19.125 14.844 1 95 93 GLY A C 1
ATOM 725 O O . GLY A 1 93 ? -4.012 18.5 14.109 1 95 93 GLY A O 1
ATOM 726 N N . LYS A 1 94 ? -3.488 19.484 16.031 1 93.44 94 LYS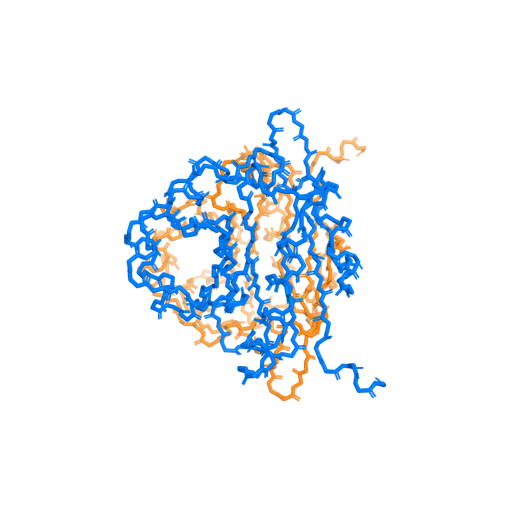 A N 1
ATOM 727 C CA . LYS A 1 94 ? -4.754 19.094 16.641 1 93.44 94 LYS A CA 1
ATOM 728 C C . LYS A 1 94 ? -5.938 19.688 15.898 1 93.44 94 LYS A C 1
ATOM 730 O O . LYS A 1 94 ? -6.93 19 15.641 1 93.44 94 LYS A O 1
ATOM 735 N N . ALA A 1 95 ? -5.848 20.891 15.648 1 96 95 ALA A N 1
ATOM 736 C CA . ALA A 1 95 ? -6.926 21.594 14.969 1 96 95 ALA A CA 1
ATOM 737 C C . ALA A 1 95 ? -7.172 21 13.578 1 96 95 ALA A C 1
ATOM 739 O O . ALA A 1 95 ? -8.32 20.828 13.172 1 96 95 ALA A O 1
ATOM 740 N N . LEU A 1 96 ? -6.133 20.703 12.859 1 97.38 96 LEU A N 1
ATOM 741 C CA . LEU A 1 96 ? -6.25 20.109 11.531 1 97.38 96 LEU A CA 1
ATOM 742 C C . LEU A 1 96 ? -6.852 18.719 11.617 1 97.38 96 LEU A C 1
ATOM 744 O O . LEU A 1 96 ? -7.68 18.344 10.781 1 97.38 96 LEU A O 1
ATOM 748 N N . LEU A 1 97 ? -6.465 17.953 12.617 1 96 97 LEU A N 1
ATOM 749 C CA . LEU A 1 97 ? -6.988 16.609 12.789 1 96 97 LEU A CA 1
ATOM 750 C C . LEU A 1 97 ? -8.477 16.641 13.109 1 96 97 LEU A C 1
ATOM 752 O O . LEU A 1 97 ? -9.234 15.773 12.664 1 96 97 LEU A O 1
ATOM 756 N N . LYS A 1 98 ? -8.891 17.578 13.906 1 94.94 98 LYS A N 1
ATOM 757 C CA . LYS A 1 98 ? -10.312 17.734 14.18 1 94.94 98 LYS A CA 1
ATOM 758 C C . LYS A 1 98 ? -11.094 17.984 12.891 1 94.94 98 LYS A C 1
ATOM 760 O O . LYS A 1 98 ? -12.172 17.422 12.688 1 94.94 98 LYS A O 1
ATOM 765 N N . ALA A 1 99 ? -10.562 18.844 12.07 1 96.69 99 ALA A N 1
ATOM 766 C CA . ALA A 1 99 ? -11.188 19.109 10.781 1 96.69 99 ALA A CA 1
ATOM 767 C C . ALA A 1 99 ? -11.25 17.828 9.938 1 96.69 99 ALA A C 1
ATOM 769 O O . ALA A 1 99 ? -12.266 17.562 9.289 1 96.69 99 ALA A O 1
ATOM 770 N N . LEU A 1 100 ? -10.18 17.047 9.906 1 96.88 100 LEU A N 1
ATOM 771 C CA . LEU A 1 100 ? -10.117 15.773 9.211 1 96.88 100 LEU A CA 1
ATOM 772 C C . LEU A 1 100 ? -11.258 14.859 9.656 1 96.88 100 LEU A C 1
ATOM 774 O O . LEU A 1 100 ? -12 14.336 8.82 1 96.88 100 LEU A O 1
ATOM 778 N N . LEU A 1 101 ? -11.375 14.688 10.977 1 95.5 101 LEU A N 1
ATOM 779 C CA . LEU A 1 101 ? -12.344 13.742 11.516 1 95.5 101 LEU A CA 1
ATOM 780 C C . LEU A 1 101 ? -13.766 14.164 11.156 1 95.5 101 LEU A C 1
ATOM 782 O O . LEU A 1 101 ? -14.586 13.328 10.766 1 95.5 101 LEU A O 1
ATOM 786 N N . THR A 1 102 ? -14.008 15.438 11.266 1 95.31 102 THR A N 1
ATOM 787 C CA . THR A 1 102 ? -15.32 15.977 10.914 1 95.31 102 THR A CA 1
ATOM 788 C C . THR A 1 102 ? -15.625 15.742 9.438 1 95.31 102 THR A C 1
ATOM 790 O O . THR A 1 102 ? -16.688 15.203 9.094 1 95.31 102 THR A O 1
ATOM 793 N N . GLU A 1 103 ? -14.734 16.078 8.586 1 96.5 103 GLU A N 1
ATOM 794 C CA . GLU A 1 103 ? -14.945 16 7.141 1 96.5 103 GLU A CA 1
ATOM 795 C C . GLU A 1 103 ? -14.992 14.547 6.672 1 96.5 103 GLU A C 1
ATOM 797 O O . GLU A 1 103 ? -15.797 14.195 5.805 1 96.5 103 GLU A O 1
ATOM 802 N N . ALA A 1 104 ? -14.117 13.719 7.188 1 97 104 ALA A N 1
ATOM 803 C CA . ALA A 1 104 ? -14.102 12.305 6.82 1 97 104 ALA A CA 1
ATOM 804 C C . ALA A 1 104 ? -15.453 11.648 7.105 1 97 104 ALA A C 1
ATOM 806 O O . ALA A 1 104 ? -15.984 10.922 6.262 1 97 104 ALA A O 1
ATOM 807 N N . LYS A 1 105 ? -15.992 11.961 8.227 1 95.62 105 LYS A N 1
ATOM 808 C CA . LYS A 1 105 ? -17.312 11.438 8.578 1 95.62 105 LYS A CA 1
ATOM 809 C C . LYS A 1 105 ? -18.375 11.961 7.629 1 95.62 105 LYS A C 1
ATOM 811 O O . LYS A 1 105 ? -19.25 11.203 7.176 1 95.62 105 LYS A O 1
ATOM 816 N N . ALA A 1 106 ? -18.297 13.18 7.367 1 95.25 106 ALA A N 1
ATOM 817 C CA . ALA A 1 106 ? -19.266 13.812 6.48 1 95.25 106 ALA A CA 1
ATOM 818 C C . ALA A 1 106 ? -19.25 13.172 5.094 1 95.25 106 ALA A C 1
ATOM 820 O O . ALA A 1 106 ? -20.281 13.078 4.43 1 95.25 106 ALA A O 1
ATOM 821 N N . GLN A 1 107 ? -18.094 12.711 4.684 1 95.38 107 GLN A N 1
ATOM 822 C CA . GLN A 1 107 ? -17.938 12.141 3.35 1 95.38 107 GLN A CA 1
ATOM 823 C C . GLN A 1 107 ? -18.25 10.648 3.357 1 95.38 107 GLN A C 1
ATOM 825 O O . GLN A 1 107 ? -18.203 9.984 2.316 1 95.38 107 GLN A O 1
ATOM 830 N N . GLY A 1 108 ? -18.484 10.078 4.52 1 95.44 108 GLY A N 1
ATOM 831 C CA . GLY A 1 108 ? -18.984 8.711 4.598 1 95.44 108 GLY A CA 1
ATOM 832 C C . GLY A 1 108 ? -17.891 7.695 4.863 1 95.44 108 GLY A C 1
ATOM 833 O O . GLY A 1 108 ? -18.125 6.484 4.777 1 95.44 108 GLY A O 1
ATOM 834 N N . TYR A 1 109 ? -16.719 8.156 5.133 1 97.38 109 TYR A N 1
ATOM 835 C CA . TYR A 1 109 ? -15.672 7.227 5.531 1 97.38 109 TYR A CA 1
ATOM 836 C C . TYR A 1 109 ? -15.992 6.594 6.879 1 97.38 109 TYR A C 1
ATOM 838 O O . TYR A 1 109 ? -16.547 7.246 7.766 1 97.38 109 TYR A O 1
ATOM 846 N N . ILE A 1 110 ? -15.57 5.352 7.062 1 96.94 110 ILE A N 1
ATOM 847 C CA . ILE A 1 110 ? -15.859 4.66 8.312 1 96.94 110 ILE A CA 1
ATOM 848 C C . ILE A 1 110 ? -14.562 4.391 9.07 1 96.94 110 ILE A C 1
ATOM 850 O O . ILE A 1 110 ? -14.594 4.016 10.25 1 96.94 110 ILE A O 1
ATOM 854 N N . LYS A 1 111 ? -13.5 4.543 8.383 1 97.81 111 LYS A N 1
ATOM 855 C CA . LYS A 1 111 ? -12.188 4.293 8.969 1 97.81 111 LYS A CA 1
ATOM 856 C C . LYS A 1 111 ? -11.133 5.203 8.352 1 97.81 111 LYS A C 1
ATOM 858 O O . LYS A 1 111 ? -11.211 5.543 7.164 1 97.81 111 LYS A O 1
ATOM 863 N N . ILE A 1 112 ? -10.195 5.566 9.164 1 98.31 112 ILE A N 1
ATOM 864 C CA . ILE A 1 112 ? -8.984 6.223 8.688 1 98.31 112 ILE A CA 1
ATOM 865 C C . ILE A 1 112 ? -7.773 5.336 8.961 1 98.31 112 ILE A C 1
ATOM 867 O O . ILE A 1 112 ? -7.656 4.758 10.047 1 98.31 112 ILE A O 1
ATOM 871 N N . ALA A 1 113 ? -6.941 5.156 8.031 1 98.12 113 ALA A N 1
ATOM 872 C CA . ALA A 1 113 ? -5.656 4.477 8.156 1 98.12 113 ALA A CA 1
ATOM 873 C C . ALA A 1 113 ? -4.535 5.297 7.52 1 98.12 113 ALA A C 1
ATOM 875 O O . ALA A 1 113 ? -4.75 5.98 6.52 1 98.12 113 ALA A O 1
ATOM 876 N N . MET A 1 114 ? -3.355 5.27 8.117 1 97.38 114 MET A N 1
ATOM 877 C CA . MET A 1 114 ? -2.256 6.027 7.523 1 97.38 114 MET A CA 1
ATOM 878 C C . MET A 1 114 ? -0.916 5.359 7.82 1 97.38 114 MET A C 1
ATOM 880 O O . MET A 1 114 ? -0.788 4.621 8.797 1 97.38 114 MET A O 1
ATOM 884 N N . HIS A 1 115 ? -0.002 5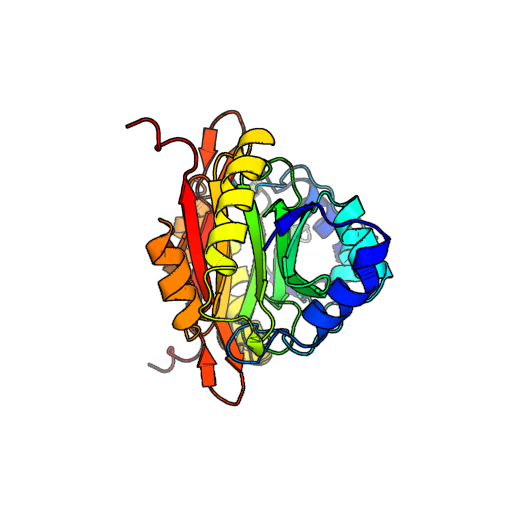.602 6.977 1 97.25 115 HIS A N 1
ATOM 885 C CA . HIS A 1 115 ? 1.364 5.113 7.133 1 97.25 115 HIS A CA 1
ATOM 886 C C . HIS A 1 115 ? 2.186 6.051 8.008 1 97.25 115 HIS A C 1
ATOM 888 O O . HIS A 1 115 ? 2.072 7.273 7.895 1 97.25 115 HIS A O 1
ATOM 894 N N . VAL A 1 116 ? 2.957 5.488 8.852 1 97.69 116 VAL A N 1
ATOM 895 C CA . VAL A 1 116 ? 3.861 6.227 9.727 1 97.69 116 VAL A CA 1
ATOM 896 C C . VAL A 1 116 ? 5.219 5.527 9.773 1 97.69 116 VAL A C 1
ATOM 898 O O . VAL A 1 116 ? 5.289 4.301 9.883 1 97.69 116 VAL A O 1
ATOM 901 N N . MET A 1 117 ? 6.277 6.383 9.695 1 97.94 117 MET A N 1
ATOM 902 C CA . MET A 1 117 ? 7.613 5.836 9.914 1 97.94 117 MET A CA 1
ATOM 903 C C . MET A 1 117 ? 7.781 5.359 11.352 1 97.94 117 MET A C 1
ATOM 905 O O . MET A 1 117 ? 7.414 6.07 12.297 1 97.94 117 MET A O 1
ATOM 909 N N . GLY A 1 118 ? 8.344 4.191 11.5 1 97.5 118 GLY A N 1
ATOM 910 C CA . GLY A 1 118 ? 8.469 3.592 12.82 1 97.5 118 GLY A CA 1
ATOM 911 C C . GLY A 1 118 ? 9.258 4.445 13.789 1 97.5 118 GLY A C 1
ATOM 912 O O . GLY A 1 118 ? 9.07 4.352 15.008 1 97.5 118 GLY A O 1
ATOM 913 N N . ASN A 1 119 ? 10.102 5.262 13.305 1 95.62 119 ASN A N 1
ATOM 914 C CA . ASN A 1 119 ? 10.953 6.078 14.156 1 95.62 119 ASN A CA 1
ATOM 915 C C . ASN A 1 119 ? 10.398 7.492 14.312 1 95.62 119 ASN A C 1
ATOM 917 O O . ASN A 1 119 ? 11.047 8.359 14.906 1 95.62 119 ASN A O 1
ATOM 921 N N . ASN A 1 120 ? 9.219 7.777 13.758 1 95.38 120 ASN A N 1
ATOM 922 C CA . ASN A 1 120 ? 8.586 9.086 13.859 1 95.38 120 ASN A CA 1
ATOM 923 C C . ASN A 1 120 ? 7.812 9.234 15.164 1 95.38 120 ASN A C 1
ATOM 925 O O . ASN A 1 120 ? 6.586 9.328 15.164 1 95.38 120 ASN A O 1
ATOM 929 N N . SER A 1 121 ? 8.531 9.344 16.266 1 94.38 121 SER A N 1
ATOM 930 C CA . SER A 1 121 ? 7.953 9.344 17.594 1 94.38 121 SER A CA 1
ATOM 931 C C . SER A 1 121 ? 6.992 10.508 17.797 1 94.38 121 SER A C 1
ATOM 933 O O . SER A 1 121 ? 5.988 10.383 18.5 1 94.38 121 SER A O 1
ATOM 935 N N . ARG A 1 122 ? 7.289 11.625 17.219 1 90.06 122 ARG A N 1
ATOM 936 C CA . ARG A 1 122 ? 6.441 12.805 17.344 1 90.06 122 ARG A CA 1
ATOM 937 C C . ARG A 1 122 ? 5.059 12.555 16.75 1 90.06 122 ARG A C 1
ATOM 939 O O . ARG A 1 122 ? 4.043 12.852 17.391 1 90.06 122 ARG A O 1
ATOM 946 N N . ALA A 1 123 ? 5.07 12.062 15.516 1 92.31 123 ALA A N 1
ATOM 947 C CA . ALA A 1 123 ? 3.787 11.773 14.883 1 92.31 123 ALA A CA 1
ATOM 948 C C . ALA A 1 123 ? 3.029 10.688 15.648 1 92.31 123 ALA A C 1
ATOM 950 O O . ALA A 1 123 ? 1.817 10.805 15.852 1 92.31 123 ALA A O 1
ATOM 951 N N . ILE A 1 124 ? 3.734 9.656 16.062 1 94.88 124 ILE A N 1
ATOM 952 C CA . ILE A 1 124 ? 3.137 8.547 16.797 1 94.88 124 ILE A CA 1
ATOM 953 C C . ILE A 1 124 ? 2.432 9.078 18.047 1 94.88 124 ILE A C 1
ATOM 955 O O . ILE A 1 124 ? 1.269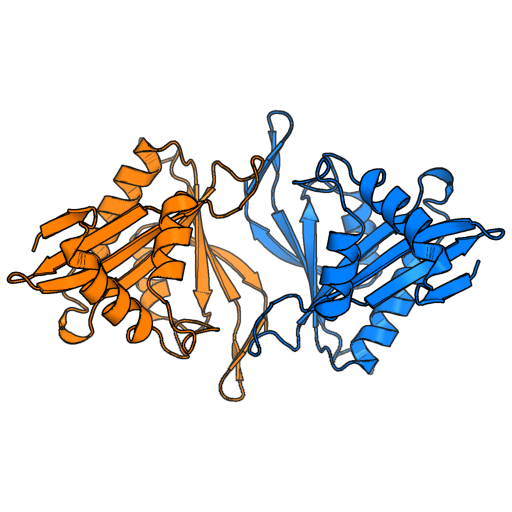 8.75 18.297 1 94.88 124 ILE A O 1
ATOM 959 N N . SER A 1 125 ? 3.088 9.898 18.797 1 92.38 125 SER A N 1
ATOM 960 C CA . SER A 1 125 ? 2.506 10.484 20 1 92.38 125 SER A CA 1
ATOM 961 C C . SER A 1 125 ? 1.263 11.305 19.672 1 92.38 125 SER A C 1
ATOM 963 O O . SER A 1 125 ? 0.255 11.227 20.375 1 92.38 125 SER A O 1
ATOM 965 N N . LEU A 1 126 ? 1.332 12.086 18.641 1 89.44 126 LEU A N 1
ATOM 966 C CA . LEU A 1 126 ? 0.206 12.906 18.203 1 89.44 126 LEU A CA 1
ATOM 967 C C . LEU A 1 126 ? -0.998 12.039 17.859 1 89.44 126 LEU A C 1
ATOM 969 O O . LEU A 1 126 ? -2.105 12.281 18.344 1 89.44 126 LEU A O 1
ATOM 973 N N . TYR A 1 127 ? -0.796 11.023 17.031 1 93.94 127 TYR A N 1
ATOM 974 C CA . TYR A 1 127 ? -1.892 10.188 16.531 1 93.94 127 TYR A CA 1
ATOM 975 C C . TYR A 1 127 ? -2.516 9.391 17.672 1 93.94 127 TYR A C 1
ATOM 977 O O . TYR A 1 127 ? -3.736 9.227 17.734 1 93.94 127 TYR A O 1
ATOM 985 N N . GLN A 1 128 ? -1.678 8.93 18.578 1 94.25 128 GLN A N 1
ATOM 986 C CA . GLN A 1 128 ? -2.193 8.203 19.734 1 94.25 128 GLN A CA 1
ATOM 987 C C . GLN A 1 128 ? -3.092 9.094 20.578 1 94.25 128 GLN A C 1
ATOM 989 O O . GLN A 1 128 ? -4.137 8.656 21.062 1 94.25 128 GLN A O 1
ATOM 994 N N . LYS A 1 129 ? -2.76 10.297 20.75 1 91.25 129 LYS A N 1
ATOM 995 C CA . LYS A 1 129 ? -3.539 11.266 21.516 1 91.25 129 LYS A CA 1
ATOM 996 C C . LYS A 1 129 ? -4.91 11.492 20.891 1 91.25 129 LYS A C 1
ATOM 998 O O . LYS A 1 129 ? -5.875 11.805 21.594 1 91.25 129 LYS A O 1
ATOM 1003 N N . TYR A 1 130 ? -5.004 11.211 19.625 1 90.56 130 TYR A N 1
ATOM 1004 C CA . TYR A 1 130 ? -6.258 11.484 18.922 1 90.56 130 TYR A CA 1
ATOM 1005 C C . TYR A 1 130 ? -7 10.195 18.625 1 90.56 130 TYR A C 1
ATOM 1007 O O . TYR A 1 130 ? -7.867 10.164 17.734 1 90.56 130 TYR A O 1
ATOM 1015 N N . GLY A 1 131 ? -6.594 9.156 19.234 1 92.62 131 GLY A N 1
ATOM 1016 C CA . GLY A 1 131 ? -7.383 7.938 19.219 1 92.62 131 GLY A CA 1
ATOM 1017 C C . GLY A 1 131 ? -6.969 6.98 18.109 1 92.62 131 GLY A C 1
ATOM 1018 O O . GLY A 1 131 ? -7.648 5.984 17.859 1 92.62 131 GLY A O 1
ATOM 1019 N N . PHE A 1 132 ? -5.918 7.32 17.453 1 96.81 132 PHE A N 1
ATOM 1020 C CA . PHE A 1 132 ? -5.371 6.352 16.516 1 96.81 132 PHE A CA 1
ATOM 1021 C C . PHE A 1 132 ? -4.555 5.289 17.234 1 96.81 132 PHE A C 1
ATOM 1023 O O . PHE A 1 132 ? -3.93 5.574 18.266 1 96.81 132 PHE A O 1
ATOM 1030 N N . THR A 1 133 ? -4.578 4.098 16.688 1 97.31 133 THR A N 1
ATOM 1031 C CA . THR A 1 133 ? -3.793 3.002 17.25 1 97.31 133 THR A CA 1
ATOM 1032 C C . THR A 1 133 ? -2.965 2.322 16.156 1 97.31 133 THR A C 1
ATOM 1034 O O . THR A 1 133 ? -3.311 2.379 14.984 1 97.31 133 THR A O 1
ATOM 1037 N N . GLU A 1 134 ? -1.849 1.729 16.594 1 97.75 134 GLU A N 1
ATOM 1038 C CA . GLU A 1 134 ? -1.077 0.913 15.656 1 97.75 134 GLU A CA 1
ATOM 1039 C C . GLU A 1 134 ? -1.831 -0.36 15.281 1 97.75 134 GLU A C 1
ATOM 1041 O O . GLU A 1 134 ? -2.086 -1.211 16.141 1 97.75 134 GLU A O 1
ATOM 1046 N N . GLU A 1 135 ? -2.131 -0.468 14.102 1 97.44 135 GLU A N 1
ATOM 1047 C CA . GLU A 1 135 ? -2.871 -1.649 13.664 1 97.44 135 GLU A CA 1
ATOM 1048 C C . GLU A 1 135 ? -1.967 -2.617 12.906 1 97.44 135 GLU A C 1
ATOM 1050 O O . GLU A 1 135 ? -2.279 -3.805 12.789 1 97.44 135 GLU A O 1
ATOM 1055 N N . ALA A 1 136 ? -0.922 -2.135 12.352 1 98.12 136 ALA A N 1
ATOM 1056 C CA . ALA A 1 136 ? -0.056 -2.961 11.516 1 98.12 136 ALA A CA 1
ATOM 1057 C C . ALA A 1 136 ? 1.395 -2.494 11.602 1 98.12 136 ALA A C 1
ATOM 1059 O O . ALA A 1 136 ? 1.66 -1.312 11.828 1 98.12 136 ALA A O 1
ATOM 1060 N N . ARG A 1 137 ? 2.268 -3.428 11.414 1 98 137 ARG A N 1
ATOM 1061 C CA . ARG A 1 137 ? 3.705 -3.18 11.359 1 98 137 ARG A CA 1
ATOM 1062 C C . ARG A 1 137 ? 4.383 -4.105 10.359 1 98 137 ARG A C 1
ATOM 1064 O O . ARG A 1 137 ? 4.16 -5.316 10.375 1 98 137 ARG A O 1
ATOM 1071 N N . ILE A 1 138 ? 5.051 -3.539 9.445 1 98 138 ILE A N 1
ATOM 1072 C CA . ILE A 1 138 ? 5.938 -4.285 8.555 1 98 138 ILE A CA 1
ATOM 1073 C C . ILE A 1 138 ? 7.391 -4.023 8.938 1 98 138 ILE A C 1
ATOM 1075 O O . ILE A 1 138 ? 7.879 -2.895 8.812 1 98 138 ILE A O 1
ATOM 1079 N N . THR A 1 139 ? 8.055 -5.023 9.406 1 97.69 139 THR A N 1
ATOM 1080 C CA . THR A 1 139 ? 9.422 -4.871 9.883 1 97.69 139 THR A CA 1
ATOM 1081 C C . THR A 1 139 ? 10.383 -4.668 8.711 1 97.69 139 THR A C 1
ATOM 1083 O O . THR A 1 139 ? 10.164 -5.203 7.621 1 97.69 139 THR A O 1
ATOM 1086 N N . LYS A 1 140 ? 11.469 -3.828 8.953 1 97.69 140 LYS A N 1
ATOM 1087 C CA . LYS A 1 140 ? 12.516 -3.582 7.969 1 97.69 140 LYS A CA 1
ATOM 1088 C C . LYS A 1 140 ? 11.922 -3.205 6.617 1 97.69 140 LYS A C 1
ATOM 1090 O O . LYS A 1 140 ? 12.391 -3.666 5.574 1 97.69 140 LYS A O 1
ATOM 1095 N N . ALA A 1 141 ? 10.875 -2.402 6.648 1 98.31 141 ALA A N 1
ATOM 1096 C CA . ALA A 1 141 ? 10.18 -2.031 5.414 1 98.31 141 ALA A CA 1
ATOM 1097 C C . ALA A 1 141 ? 11.039 -1.097 4.566 1 98.31 141 ALA A C 1
ATOM 1099 O O . ALA A 1 141 ? 11 -1.153 3.336 1 98.31 141 ALA A O 1
ATOM 1100 N N . PHE A 1 142 ? 11.75 -0.289 5.242 1 98.44 142 PHE A N 1
ATOM 1101 C CA . PHE A 1 142 ? 12.531 0.735 4.551 1 98.44 142 PHE A CA 1
ATOM 1102 C C . PHE A 1 142 ? 13.992 0.691 4.988 1 98.44 142 PHE A C 1
ATOM 1104 O O . PHE A 1 142 ? 14.297 0.305 6.117 1 98.44 142 PHE A O 1
ATOM 1111 N N . PHE A 1 143 ? 14.883 1.018 4.109 1 97.88 143 PHE A N 1
ATOM 1112 C CA . PHE A 1 143 ? 16.297 1.237 4.395 1 97.88 143 PHE A CA 1
ATOM 1113 C C . PHE A 1 143 ? 16.688 2.686 4.125 1 97.88 143 PHE A C 1
ATOM 1115 O O . PHE A 1 143 ? 16.797 3.1 2.967 1 97.88 143 PHE A O 1
ATOM 1122 N N . ILE A 1 144 ? 16.828 3.449 5.156 1 96.5 144 ILE A N 1
ATOM 1123 C CA . ILE A 1 144 ? 17.062 4.887 5.074 1 96.5 144 ILE A CA 1
ATOM 1124 C C . ILE A 1 144 ? 18.297 5.25 5.918 1 96.5 144 ILE A C 1
ATOM 1126 O O . ILE A 1 144 ? 18.359 4.898 7.094 1 96.5 144 ILE A O 1
ATOM 1130 N N . GLU A 1 145 ? 19.234 6.008 5.293 1 94.31 145 GLU A N 1
ATOM 1131 C CA . GLU A 1 145 ? 20.453 6.449 5.977 1 94.31 145 GLU A CA 1
ATOM 1132 C C . GLU A 1 145 ? 21.125 5.289 6.703 1 94.31 145 GLU A C 1
ATOM 1134 O O . GLU A 1 145 ? 21.438 5.391 7.891 1 94.31 145 GLU A O 1
ATOM 1139 N N . ASN A 1 146 ? 21.156 4.172 6.125 1 94.94 146 ASN A N 1
ATOM 1140 C CA . ASN A 1 146 ? 21.922 2.992 6.5 1 94.94 146 ASN A CA 1
ATOM 1141 C C . ASN A 1 146 ? 21.281 2.258 7.676 1 94.94 146 ASN A C 1
ATOM 1143 O O . ASN A 1 146 ? 21.969 1.596 8.453 1 94.94 146 ASN A O 1
ATOM 1147 N N . HIS A 1 147 ? 20.078 2.479 7.879 1 96.25 147 HIS A N 1
ATOM 1148 C CA . HIS A 1 147 ? 19.359 1.725 8.898 1 96.25 147 HIS A CA 1
ATOM 1149 C C . HIS A 1 147 ? 17.984 1.273 8.398 1 96.25 147 HIS A C 1
ATOM 1151 O O . HIS A 1 147 ? 17.359 1.973 7.602 1 96.25 147 HIS A O 1
ATOM 1157 N N . TYR A 1 148 ? 17.625 0.094 8.891 1 97.44 148 TYR A N 1
ATOM 1158 C CA . TYR A 1 148 ? 16.266 -0.379 8.617 1 97.44 148 TYR A CA 1
ATOM 1159 C C . TYR A 1 148 ? 15.25 0.324 9.508 1 97.44 148 TYR A C 1
ATOM 1161 O O . TYR A 1 148 ? 15.508 0.555 10.688 1 97.44 148 TYR A O 1
ATOM 1169 N N . VAL A 1 149 ? 14.109 0.678 8.898 1 98.06 149 VAL A N 1
ATOM 1170 C CA . VAL A 1 149 ? 13 1.316 9.594 1 98.06 149 VAL A CA 1
ATOM 1171 C C . VAL A 1 149 ? 11.711 0.549 9.32 1 98.06 149 VAL A C 1
ATOM 1173 O O . VAL A 1 149 ? 11.453 0.145 8.18 1 98.06 149 VAL A O 1
ATOM 1176 N N . ASP A 1 150 ? 10.953 0.319 10.383 1 98.44 150 ASP A N 1
ATOM 1177 C CA . ASP A 1 150 ? 9.656 -0.332 10.227 1 98.44 150 ASP A CA 1
ATOM 1178 C C . ASP A 1 150 ? 8.633 0.625 9.617 1 98.44 150 ASP A C 1
ATOM 1180 O O . ASP A 1 150 ? 8.719 1.839 9.82 1 98.44 150 ASP A O 1
ATOM 1184 N N . ALA A 1 151 ? 7.723 0.085 8.82 1 98.38 151 ALA A N 1
ATOM 1185 C CA . ALA A 1 151 ? 6.52 0.793 8.398 1 98.38 151 ALA A CA 1
ATOM 1186 C C . ALA A 1 151 ? 5.352 0.497 9.336 1 98.38 151 ALA A C 1
ATOM 1188 O O . ALA A 1 151 ? 5.02 -0.667 9.57 1 98.38 151 ALA A O 1
ATOM 1189 N N . LEU A 1 152 ? 4.758 1.479 9.836 1 98.56 152 LEU A N 1
ATOM 1190 C CA . LEU A 1 152 ? 3.586 1.323 10.688 1 98.56 152 LEU A CA 1
ATOM 1191 C C . LEU A 1 152 ? 2.324 1.801 9.977 1 98.56 152 LEU A C 1
ATOM 1193 O O . LEU A 1 152 ? 2.381 2.717 9.148 1 98.56 152 LEU A O 1
ATOM 1197 N N . ILE A 1 153 ? 1.236 1.16 10.305 1 98.25 153 ILE A N 1
ATOM 1198 C CA . ILE A 1 153 ? -0.074 1.688 9.945 1 98.25 153 ILE A CA 1
ATOM 1199 C C . ILE A 1 153 ? -0.875 1.996 11.211 1 98.25 153 ILE A C 1
ATOM 1201 O O . ILE A 1 153 ? -1.123 1.106 12.023 1 98.25 153 ILE A O 1
ATOM 1205 N N . PHE A 1 154 ? -1.193 3.25 11.359 1 98.12 154 PHE A N 1
ATOM 1206 C CA . PHE A 1 154 ? -2.115 3.684 12.406 1 98.12 154 PHE A CA 1
ATOM 1207 C C . PHE A 1 154 ? -3.529 3.832 11.852 1 98.12 154 PHE A C 1
ATOM 1209 O O . PHE A 1 154 ? -3.711 4.223 10.695 1 98.12 154 PHE A O 1
ATOM 1216 N N . ALA A 1 155 ? -4.473 3.51 12.672 1 98.31 155 ALA A N 1
ATOM 1217 C CA . ALA A 1 155 ? -5.848 3.57 12.188 1 98.31 155 ALA A CA 1
ATOM 1218 C C . ALA A 1 155 ? -6.797 4.016 13.297 1 98.31 155 ALA A C 1
ATOM 1220 O O . ALA A 1 155 ? -6.449 3.967 14.477 1 98.31 155 ALA A O 1
ATOM 1221 N N . LYS A 1 156 ? -7.922 4.488 12.922 1 97.06 156 LYS A N 1
ATOM 1222 C CA . LYS A 1 156 ? -9.023 4.902 13.781 1 97.06 156 LYS A CA 1
ATOM 1223 C C . LYS A 1 156 ? -10.375 4.578 13.148 1 97.06 156 LYS A C 1
ATOM 1225 O O . LYS A 1 156 ? -10.641 4.98 12.008 1 97.06 156 LYS A O 1
ATOM 1230 N N . ASP A 1 157 ? -11.219 3.812 13.883 1 96.38 157 ASP A N 1
ATOM 1231 C CA . ASP A 1 157 ? -12.594 3.598 13.453 1 96.38 157 ASP A CA 1
ATOM 1232 C C . ASP A 1 157 ? -13.453 4.824 13.742 1 96.38 157 ASP A C 1
ATOM 1234 O O . ASP A 1 157 ? -13.406 5.379 14.844 1 96.38 157 ASP A O 1
ATOM 1238 N N . LEU A 1 158 ? -14.172 5.25 12.773 1 94.94 158 LEU A N 1
ATOM 1239 C CA . LEU A 1 158 ? -14.992 6.445 12.922 1 94.94 158 LEU A CA 1
ATOM 1240 C C . LEU A 1 158 ? -16.406 6.082 13.391 1 94.94 158 LEU A C 1
ATOM 1242 O O . LEU A 1 158 ? -17.172 6.953 13.805 1 94.94 158 LEU A O 1
ATOM 1246 N N . GLU A 1 159 ? -16.938 4.883 13.234 1 83.69 159 GLU A N 1
ATOM 1247 C CA . GLU A 1 159 ? -18.266 4.484 13.695 1 83.69 159 GLU A CA 1
ATOM 1248 C C . GLU A 1 159 ? -18.359 4.531 15.219 1 83.69 159 GLU A C 1
ATOM 1250 O O . GLU A 1 159 ? -19.438 4.793 15.766 1 83.69 159 GLU A O 1
ATOM 1255 N N . ASN A 1 160 ? -17.484 4.148 16.172 1 60.69 160 ASN A N 1
ATOM 1256 C CA . ASN A 1 160 ? -17.656 3.91 17.609 1 60.69 160 ASN A CA 1
ATOM 1257 C C . ASN A 1 160 ? -17.938 5.207 18.359 1 60.69 160 ASN A C 1
ATOM 1259 O O . ASN A 1 160 ? -18 5.211 19.594 1 60.69 160 ASN A O 1
ATOM 1263 N N . ASN A 1 161 ? -17.688 6.512 18.078 1 48.06 161 ASN A N 1
ATOM 1264 C CA . ASN A 1 161 ? -17.734 7.473 19.172 1 48.06 161 ASN A CA 1
ATOM 1265 C C . ASN A 1 161 ? -19.172 7.676 19.688 1 48.06 161 ASN A C 1
ATOM 1267 O O . ASN A 1 161 ? -19.453 8.68 20.344 1 48.06 161 ASN A O 1
ATOM 1271 N N . HIS A 1 162 ? -20.266 7.199 19.297 1 41.22 162 HIS A N 1
ATOM 1272 C CA . HIS A 1 162 ? -21.391 7.758 20.031 1 41.22 162 HIS A CA 1
ATOM 1273 C C . HIS A 1 162 ? -21.312 7.383 21.516 1 41.22 162 HIS A C 1
ATOM 1275 O O . HIS A 1 162 ? -22.266 7.598 22.266 1 41.22 162 HIS A O 1
ATOM 1281 N N . GLY A 1 163 ? -20.297 7 22.234 1 29.45 163 GLY A N 1
ATOM 1282 C CA . GLY A 1 163 ? -20.625 7.262 23.625 1 29.45 163 GLY A CA 1
ATOM 1283 C C . GLY A 1 163 ? -20.531 8.727 24 1 29.45 163 GLY A C 1
ATOM 1284 O O . GLY A 1 163 ? -19.812 9.492 23.344 1 29.45 163 GLY A O 1
ATOM 1285 N N . MET B 1 1 ? 6.066 -31.391 -15.75 1 90.88 1 MET B N 1
ATOM 1286 C CA . MET B 1 1 ? 5.91 -30.031 -15.219 1 90.88 1 MET B CA 1
ATOM 1287 C C . MET B 1 1 ? 7.227 -29.266 -15.289 1 90.88 1 MET B C 1
ATOM 1289 O O . MET B 1 1 ? 8.273 -29.766 -14.875 1 90.88 1 MET B O 1
ATOM 1293 N N . ILE B 1 2 ? 7.219 -28.109 -15.898 1 96.75 2 ILE B N 1
ATOM 1294 C CA . ILE B 1 2 ? 8.391 -27.266 -16.047 1 96.75 2 ILE B CA 1
ATOM 1295 C C . ILE B 1 2 ? 8.102 -25.875 -15.477 1 96.75 2 ILE B C 1
ATOM 1297 O O . ILE B 1 2 ? 7.062 -25.281 -15.766 1 96.75 2 ILE B O 1
ATOM 1301 N N . ILE B 1 3 ? 9 -25.406 -14.602 1 98.5 3 ILE B N 1
ATOM 1302 C CA . ILE B 1 3 ? 8.977 -24.031 -14.133 1 98.5 3 ILE B CA 1
ATOM 1303 C C . ILE B 1 3 ? 10.047 -23.219 -14.859 1 98.5 3 ILE B C 1
ATOM 1305 O O . ILE B 1 3 ? 11.227 -23.578 -14.828 1 98.5 3 ILE B O 1
ATOM 1309 N N . ARG B 1 4 ? 9.688 -22.219 -15.461 1 98.31 4 ARG B N 1
ATOM 1310 C CA . ARG B 1 4 ? 10.648 -21.438 -16.25 1 98.31 4 ARG B CA 1
ATOM 1311 C C . ARG B 1 4 ? 10.211 -19.984 -16.359 1 98.31 4 ARG B C 1
ATOM 1313 O O . ARG B 1 4 ? 9.047 -19.656 -16.109 1 98.31 4 ARG B O 1
ATOM 1320 N N . PRO B 1 5 ? 11.141 -19.047 -16.734 1 98 5 PRO B N 1
ATOM 1321 C CA . PRO B 1 5 ? 10.734 -17.672 -17.047 1 98 5 PRO B CA 1
ATOM 1322 C C . PRO B 1 5 ? 9.734 -17.594 -18.188 1 98 5 PRO B C 1
ATOM 1324 O O . PRO B 1 5 ? 9.789 -18.391 -19.125 1 98 5 PRO B O 1
ATOM 1327 N N . MET B 1 6 ? 8.875 -16.641 -18.109 1 98.44 6 MET B N 1
ATOM 1328 C CA . MET B 1 6 ? 7.91 -16.375 -19.172 1 98.44 6 MET B CA 1
ATOM 1329 C C . MET B 1 6 ? 8.617 -15.961 -20.453 1 98.44 6 MET B C 1
ATOM 1331 O O . MET B 1 6 ? 9.578 -15.18 -20.422 1 98.44 6 MET B O 1
ATOM 1335 N N . GLN B 1 7 ? 8.133 -16.484 -21.562 1 97.88 7 GLN B N 1
ATOM 1336 C CA . GLN B 1 7 ? 8.57 -16.078 -22.891 1 97.88 7 GLN B CA 1
ATOM 1337 C C . GLN B 1 7 ? 7.469 -15.297 -23.609 1 97.88 7 GLN B C 1
ATOM 1339 O O . GLN B 1 7 ? 6.309 -15.32 -23.188 1 97.88 7 GLN B O 1
ATOM 1344 N N . ASP B 1 8 ? 7.836 -14.641 -24.719 1 97.31 8 ASP B N 1
ATOM 1345 C CA . ASP B 1 8 ? 6.879 -13.828 -25.453 1 97.31 8 ASP B CA 1
ATOM 1346 C C . ASP B 1 8 ? 5.68 -14.664 -25.906 1 97.31 8 ASP B C 1
ATOM 1348 O O . ASP B 1 8 ? 4.543 -14.188 -25.875 1 97.31 8 ASP B O 1
ATOM 1352 N N . CYS B 1 9 ? 5.906 -15.82 -26.25 1 98 9 CYS B N 1
ATOM 1353 C CA . CYS B 1 9 ? 4.844 -16.672 -26.766 1 98 9 CYS B CA 1
ATOM 1354 C C . CYS B 1 9 ? 3.887 -17.094 -25.656 1 98 9 CYS B C 1
ATOM 1356 O O . CYS B 1 9 ? 2.807 -17.625 -25.938 1 98 9 CYS B O 1
ATOM 1358 N N . ASP B 1 10 ? 4.246 -16.812 -24.391 1 98.44 10 ASP B N 1
ATOM 1359 C CA . ASP B 1 10 ? 3.414 -17.203 -23.25 1 98.44 10 ASP B CA 1
ATOM 1360 C C . ASP B 1 10 ? 2.439 -16.078 -22.891 1 98.44 10 ASP B C 1
ATOM 1362 O O . ASP B 1 10 ? 1.506 -16.297 -22.109 1 98.44 10 ASP B O 1
ATOM 1366 N N . ARG B 1 11 ? 2.59 -14.938 -23.422 1 98.06 11 ARG B N 1
ATOM 1367 C CA . ARG B 1 11 ? 1.942 -13.719 -22.953 1 98.06 11 ARG B CA 1
ATOM 1368 C C . ARG B 1 11 ? 0.424 -13.852 -22.984 1 98.06 11 ARG B C 1
ATOM 1370 O O . ARG B 1 11 ? -0.257 -13.484 -22.016 1 98.06 11 ARG B O 1
ATOM 1377 N N . GLU B 1 12 ? -0.078 -14.383 -24.031 1 98.12 12 GLU B N 1
ATOM 1378 C CA . GLU B 1 12 ? -1.526 -14.531 -24.141 1 98.12 12 GLU B CA 1
ATOM 1379 C C . GLU B 1 12 ? -2.08 -15.438 -23.047 1 98.12 12 GLU B C 1
ATOM 1381 O O . GLU B 1 12 ? -3.107 -15.133 -22.438 1 98.12 12 GLU B O 1
ATOM 1386 N N . ALA B 1 13 ? -1.456 -16.531 -22.859 1 98.38 13 ALA B N 1
ATOM 1387 C CA . ALA B 1 13 ? -1.889 -17.469 -21.844 1 98.38 13 ALA B CA 1
ATOM 1388 C C . ALA B 1 13 ? -1.794 -16.859 -20.453 1 98.38 13 ALA B C 1
ATOM 1390 O O . ALA B 1 13 ? -2.674 -17.062 -19.609 1 98.38 13 ALA B O 1
ATOM 1391 N N . VAL B 1 14 ? -0.752 -16.109 -20.188 1 98.44 14 VAL B N 1
ATOM 1392 C CA . VAL B 1 14 ? -0.552 -15.445 -18.906 1 98.44 14 VAL B CA 1
ATOM 1393 C C . VAL B 1 14 ? -1.652 -14.406 -18.688 1 98.44 14 VAL B C 1
ATOM 1395 O O . VAL B 1 14 ? -2.24 -14.344 -17.609 1 98.44 14 VAL B O 1
ATOM 1398 N N . LEU B 1 15 ? -1.966 -13.648 -19.703 1 98.25 15 LEU B N 1
ATOM 1399 C CA . LEU B 1 15 ? -3.031 -12.656 -19.609 1 98.25 15 LEU B CA 1
ATOM 1400 C C . LEU B 1 15 ? -4.375 -13.328 -19.344 1 98.25 15 LEU B C 1
ATOM 1402 O O . LEU B 1 15 ? -5.18 -12.82 -18.562 1 98.25 15 LEU B O 1
ATOM 1406 N N . THR B 1 16 ? -4.562 -14.453 -20.016 1 97.81 16 THR B N 1
ATOM 1407 C CA . THR B 1 16 ? -5.793 -15.195 -19.797 1 97.81 16 THR B CA 1
ATOM 1408 C C . THR B 1 16 ? -5.902 -15.625 -18.328 1 97.81 16 THR B C 1
ATOM 1410 O O . THR B 1 16 ? -6.953 -15.461 -17.703 1 97.81 16 THR B O 1
ATOM 1413 N N . LEU B 1 17 ? -4.859 -16.141 -17.766 1 97.69 17 LEU B N 1
ATOM 1414 C CA . LEU B 1 17 ? -4.848 -16.562 -16.375 1 97.69 17 LEU B CA 1
ATOM 1415 C C . LEU B 1 17 ? -5.086 -15.367 -15.445 1 97.69 17 LEU B C 1
ATOM 1417 O O . LEU B 1 17 ? -5.895 -15.445 -14.516 1 97.69 17 LEU B O 1
ATOM 1421 N N . GLN B 1 18 ? -4.434 -14.281 -15.703 1 97.56 18 GLN B N 1
ATOM 1422 C CA . GLN B 1 18 ? -4.57 -13.078 -14.891 1 97.56 18 GLN B CA 1
ATOM 1423 C C . GLN B 1 18 ? -6.004 -12.562 -14.914 1 97.56 18 GLN B C 1
ATOM 1425 O O . GLN B 1 18 ? -6.504 -12.055 -13.906 1 97.56 18 GLN B O 1
ATOM 1430 N N . ASN B 1 19 ? -6.629 -12.734 -16 1 97.88 19 ASN B N 1
ATOM 1431 C CA . ASN B 1 19 ? -7.945 -12.133 -16.172 1 97.88 19 ASN B CA 1
ATOM 1432 C C . ASN B 1 19 ? -9.062 -13.086 -15.766 1 97.88 19 ASN B C 1
ATOM 1434 O O . ASN B 1 19 ? -10.227 -12.688 -15.68 1 97.88 19 ASN B O 1
ATOM 1438 N N . THR B 1 20 ? -8.695 -14.344 -15.453 1 96.25 20 THR B N 1
ATOM 1439 C CA . THR B 1 20 ? -9.742 -15.305 -15.109 1 96.25 20 THR B CA 1
ATOM 1440 C C . THR B 1 20 ? -9.469 -15.945 -13.758 1 96.25 20 THR B C 1
ATOM 1442 O O . THR B 1 20 ? -10.352 -16.594 -13.18 1 96.25 20 THR B O 1
ATOM 1445 N N . GLY B 1 21 ? -8.305 -15.703 -13.211 1 95.75 21 GLY B N 1
ATOM 1446 C CA . GLY B 1 21 ? -7.867 -16.5 -12.078 1 95.75 21 GLY B CA 1
ATOM 1447 C C . GLY B 1 21 ? -8.203 -15.875 -10.742 1 95.75 21 GLY B C 1
ATOM 1448 O O . GLY B 1 21 ? -8.18 -16.562 -9.711 1 95.75 21 GLY B O 1
ATOM 1449 N N . TRP B 1 22 ? -8.492 -14.609 -10.695 1 96 22 TRP B N 1
ATOM 1450 C CA . TRP B 1 22 ? -8.789 -13.922 -9.445 1 96 22 TRP B CA 1
ATOM 1451 C C . TRP B 1 22 ? -10.289 -13.945 -9.148 1 96 22 TRP B C 1
ATOM 1453 O O . TRP B 1 22 ? -11.102 -13.914 -10.07 1 96 22 TRP B O 1
ATOM 1463 N N . THR B 1 23 ? -10.602 -14.023 -7.848 1 95.88 23 THR B N 1
ATOM 1464 C CA . THR B 1 23 ? -11.992 -14.008 -7.395 1 95.88 23 THR B CA 1
ATOM 1465 C C . THR B 1 23 ? -12.172 -13.008 -6.254 1 95.88 23 THR B C 1
ATOM 1467 O O . THR B 1 23 ? -11.203 -12.453 -5.746 1 95.88 23 THR B O 1
ATOM 1470 N N . ALA B 1 24 ? -13.406 -12.828 -5.867 1 95.88 24 ALA B N 1
ATOM 1471 C CA . ALA B 1 24 ? -13.727 -11.938 -4.754 1 95.88 24 ALA B CA 1
ATOM 1472 C C . ALA B 1 24 ? -13.086 -12.43 -3.459 1 95.88 24 ALA B C 1
ATOM 1474 O O . ALA B 1 24 ? -12.875 -11.648 -2.527 1 95.88 24 ALA B O 1
ATOM 1475 N N . LEU B 1 25 ? -12.688 -13.633 -3.377 1 95.19 25 LEU B N 1
ATOM 1476 C CA . LEU B 1 25 ? -12.078 -14.234 -2.193 1 95.19 25 LEU B CA 1
ATOM 1477 C C . LEU B 1 25 ? -10.578 -13.969 -2.17 1 95.19 25 LEU B C 1
ATOM 1479 O O . LEU B 1 25 ? -9.953 -13.992 -1.104 1 95.19 25 LEU B O 1
ATOM 1483 N N . THR B 1 26 ? -10.039 -13.695 -3.365 1 96.38 26 THR B N 1
ATOM 1484 C CA . THR B 1 26 ? -8.586 -13.727 -3.428 1 96.38 26 THR B CA 1
ATOM 1485 C C . THR B 1 26 ? -8.023 -12.352 -3.775 1 96.38 26 THR B C 1
ATOM 1487 O O . THR B 1 26 ? -6.82 -12.117 -3.662 1 96.38 26 THR B O 1
ATOM 1490 N N . SER B 1 27 ? -8.883 -11.438 -4.184 1 97.19 27 SER B N 1
ATOM 1491 C CA . SER B 1 27 ? -8.422 -10.102 -4.543 1 97.19 27 SER B CA 1
ATOM 1492 C C . SER B 1 27 ? -9.531 -9.07 -4.398 1 97.19 27 SER B C 1
ATOM 1494 O O . SER B 1 27 ? -10.672 -9.312 -4.801 1 97.19 27 SER B O 1
ATOM 1496 N N . PRO B 1 28 ? -9.148 -7.863 -3.859 1 97.12 28 PRO B N 1
ATOM 1497 C CA . PRO B 1 28 ? -10.164 -6.812 -3.805 1 97.12 28 PRO B CA 1
ATOM 1498 C C . PRO B 1 28 ? -10.445 -6.191 -5.172 1 97.12 28 PRO B C 1
ATOM 1500 O O . PRO B 1 28 ? -11.406 -5.43 -5.324 1 97.12 28 PRO B O 1
ATOM 1503 N N . VAL B 1 29 ? -9.625 -6.469 -6.16 1 96.81 29 VAL B N 1
ATOM 1504 C CA . VAL B 1 29 ? -9.797 -5.938 -7.508 1 96.81 29 VAL B CA 1
ATOM 1505 C C . VAL B 1 29 ? -9.914 -7.086 -8.508 1 96.81 29 VAL B C 1
ATOM 1507 O O . VAL B 1 29 ? -9.367 -7.016 -9.609 1 96.81 29 VAL B O 1
ATOM 1510 N N . TYR B 1 30 ? -10.586 -8.086 -8.141 1 95.31 30 TYR B N 1
ATOM 1511 C CA . TYR B 1 30 ? -10.672 -9.336 -8.891 1 95.31 30 TYR B CA 1
ATOM 1512 C C . TYR B 1 30 ? -11.273 -9.109 -10.273 1 95.31 30 TYR B C 1
ATOM 1514 O O . TYR B 1 30 ? -11.094 -9.922 -11.18 1 95.31 30 TYR B O 1
ATOM 1522 N N . ASP B 1 31 ? -11.938 -8.008 -10.469 1 93.56 31 ASP B N 1
ATOM 1523 C CA . ASP B 1 31 ? -12.656 -7.777 -11.719 1 93.56 31 ASP B CA 1
ATOM 1524 C C . ASP B 1 31 ? -11.852 -6.855 -12.641 1 93.56 31 ASP B C 1
ATOM 1526 O O . ASP B 1 31 ? -12.32 -6.504 -13.727 1 93.56 31 ASP B O 1
ATOM 1530 N N . ARG B 1 32 ? -10.68 -6.551 -12.133 1 94.31 32 ARG B N 1
ATOM 1531 C CA . ARG B 1 32 ? -9.812 -5.734 -12.984 1 94.31 32 ARG B CA 1
ATOM 1532 C C . ARG B 1 32 ? -9.18 -6.578 -14.086 1 94.31 32 ARG B C 1
ATOM 1534 O O . ARG B 1 32 ? -8.57 -7.613 -13.812 1 94.31 32 ARG B O 1
ATOM 1541 N N . LYS B 1 33 ? -9.18 -6.031 -15.281 1 95.62 33 LYS B N 1
ATOM 1542 C CA . LYS B 1 33 ? -8.641 -6.781 -16.422 1 95.62 33 LYS B CA 1
ATOM 1543 C C . LYS B 1 33 ? -7.258 -6.273 -16.797 1 95.62 33 LYS B C 1
ATOM 1545 O O . LYS B 1 33 ? -7.062 -5.074 -17 1 95.62 33 LYS B O 1
ATOM 1550 N N . TRP B 1 34 ? -6.371 -7.199 -16.859 1 97 34 TRP B N 1
ATOM 1551 C CA . TRP B 1 34 ? -5.047 -6.887 -17.391 1 97 34 TRP B CA 1
ATOM 1552 C C . TRP B 1 34 ? -5.078 -6.797 -18.906 1 97 34 TRP B C 1
ATOM 1554 O O . TRP B 1 34 ? -5.73 -7.605 -19.578 1 97 34 TRP B O 1
ATOM 1564 N N . THR B 1 35 ? -4.34 -5.855 -19.422 1 98 35 THR B N 1
ATOM 1565 C CA . THR B 1 35 ? -4.102 -5.719 -20.859 1 98 35 THR B CA 1
ATOM 1566 C C . THR B 1 35 ? -2.643 -6.012 -21.203 1 98 35 THR B C 1
ATOM 1568 O O . THR B 1 35 ? -1.814 -6.18 -20.297 1 98 35 THR B O 1
ATOM 1571 N N . GLU B 1 36 ? -2.422 -6.113 -22.484 1 97.88 36 GLU B N 1
ATOM 1572 C CA . GLU B 1 36 ? -1.035 -6.234 -22.938 1 97.88 36 GLU B CA 1
ATOM 1573 C C . GLU B 1 36 ? -0.198 -5.051 -22.453 1 97.88 36 GLU B C 1
ATOM 1575 O O . GLU B 1 36 ? 0.974 -5.215 -22.109 1 97.88 36 GLU B O 1
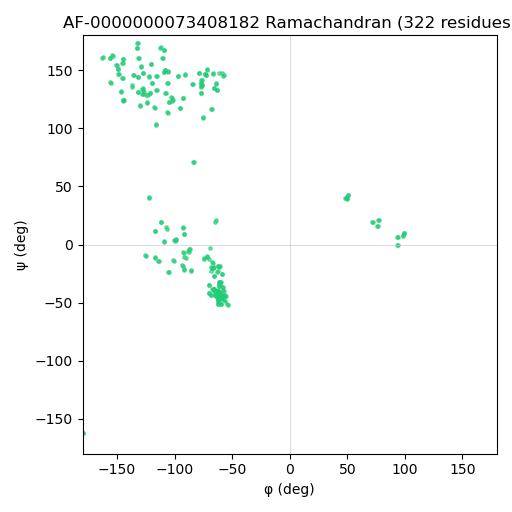ATOM 1580 N N . SER B 1 37 ? -0.77 -3.92 -22.5 1 97.81 37 SER B N 1
ATOM 1581 C CA . SER B 1 37 ? -0.083 -2.725 -22.031 1 97.81 37 SER B CA 1
ATOM 1582 C C . SER B 1 37 ? 0.262 -2.84 -20.547 1 97.81 37 SER B C 1
ATOM 1584 O O . SER B 1 37 ? 1.327 -2.395 -20.109 1 97.81 37 SER B O 1
ATOM 1586 N N . ASP B 1 38 ? -0.655 -3.379 -19.75 1 97.25 38 ASP B N 1
ATOM 1587 C CA . ASP B 1 38 ? -0.383 -3.613 -18.344 1 97.25 38 ASP B CA 1
ATOM 1588 C C . ASP B 1 38 ? 0.82 -4.535 -18.156 1 97.25 38 ASP B C 1
ATOM 1590 O O . ASP B 1 38 ? 1.69 -4.273 -17.328 1 97.25 38 ASP B O 1
ATOM 1594 N N . LEU B 1 39 ? 0.816 -5.59 -18.906 1 97.69 39 LEU B N 1
ATOM 1595 C CA . LEU B 1 39 ? 1.914 -6.551 -18.844 1 97.69 39 LEU B CA 1
ATOM 1596 C C . LEU B 1 39 ? 3.238 -5.883 -19.203 1 97.69 39 LEU B C 1
ATOM 1598 O O . LEU B 1 39 ? 4.234 -6.062 -18.5 1 97.69 39 LEU B O 1
ATOM 1602 N N . GLU B 1 40 ? 3.244 -5.066 -20.219 1 97.31 40 GLU B N 1
ATOM 1603 C CA . GLU B 1 40 ? 4.441 -4.352 -20.656 1 97.31 40 GLU B CA 1
ATOM 1604 C C . GLU B 1 40 ? 4.93 -3.393 -19.578 1 97.31 40 GLU B C 1
ATOM 1606 O O . GLU B 1 40 ? 6.133 -3.295 -19.312 1 97.31 40 GLU B O 1
ATOM 1611 N N . LYS B 1 41 ? 4.043 -2.715 -19.016 1 96.69 41 LYS B N 1
ATOM 1612 C CA . LYS B 1 41 ? 4.383 -1.775 -17.953 1 96.69 41 LYS B CA 1
ATOM 1613 C C . LYS B 1 41 ? 5.004 -2.498 -16.766 1 96.69 41 LYS B C 1
ATOM 1615 O O . LYS B 1 41 ? 5.98 -2.02 -16.188 1 96.69 41 LYS B O 1
ATOM 1620 N N . ASN B 1 42 ? 4.395 -3.602 -16.422 1 96.38 42 ASN B N 1
ATOM 1621 C CA . ASN B 1 42 ? 4.918 -4.387 -15.312 1 96.38 42 ASN B CA 1
ATOM 1622 C C . ASN B 1 42 ? 6.332 -4.883 -15.594 1 96.38 42 ASN B C 1
ATOM 1624 O O . ASN B 1 42 ? 7.211 -4.797 -14.727 1 96.38 42 ASN B O 1
ATOM 1628 N N . LEU B 1 43 ? 6.523 -5.348 -16.75 1 96.12 43 LEU B N 1
ATOM 1629 C CA . LEU B 1 43 ? 7.848 -5.805 -17.156 1 96.12 43 LEU B CA 1
ATOM 1630 C C . LEU B 1 43 ? 8.852 -4.652 -17.125 1 96.12 43 LEU B C 1
ATOM 1632 O O . LEU B 1 43 ? 9.961 -4.801 -16.609 1 96.12 43 LEU B O 1
ATOM 1636 N N . ALA B 1 44 ? 8.414 -3.525 -17.609 1 95.5 44 ALA B N 1
ATOM 1637 C CA . ALA B 1 44 ? 9.273 -2.342 -17.656 1 95.5 44 ALA B CA 1
ATOM 1638 C C . ALA B 1 44 ? 9.609 -1.85 -16.266 1 95.5 44 ALA B C 1
ATOM 1640 O O . ALA B 1 44 ? 10.672 -1.273 -16.031 1 95.5 44 ALA B O 1
ATOM 1641 N N . ASN B 1 45 ? 8.734 -2.135 -15.344 1 93.88 45 ASN B N 1
ATOM 1642 C CA . ASN B 1 45 ? 8.906 -1.671 -13.969 1 93.88 45 ASN B CA 1
ATOM 1643 C C . ASN B 1 45 ? 9.641 -2.701 -13.117 1 93.88 45 ASN B C 1
ATOM 1645 O O . ASN B 1 45 ? 9.617 -2.623 -11.891 1 93.88 45 ASN B O 1
ATOM 1649 N N . GLY B 1 46 ? 10.141 -3.699 -13.75 1 91.94 46 GLY B N 1
ATOM 1650 C CA . GLY B 1 46 ? 11.039 -4.605 -13.047 1 91.94 46 GLY B CA 1
ATOM 1651 C C . GLY B 1 46 ? 10.344 -5.871 -12.578 1 91.94 46 GLY B C 1
ATOM 1652 O O . GLY B 1 46 ? 10.93 -6.66 -11.828 1 91.94 46 GLY B O 1
ATOM 1653 N N . MET B 1 47 ? 9.164 -6.086 -12.992 1 96 47 MET B N 1
ATOM 1654 C CA . MET B 1 47 ? 8.484 -7.32 -12.609 1 96 47 MET B CA 1
ATOM 1655 C C . MET B 1 47 ? 9.008 -8.5 -13.422 1 96 47 MET B C 1
ATOM 1657 O O . MET B 1 47 ? 9.211 -8.383 -14.633 1 96 47 MET B O 1
ATOM 1661 N N . SER B 1 48 ? 9.203 -9.594 -12.719 1 97 48 SER B N 1
ATOM 1662 C CA . SER B 1 48 ? 9.562 -10.867 -13.336 1 97 48 SER B CA 1
ATOM 1663 C C . SER B 1 48 ? 8.375 -11.836 -13.336 1 97 48 SER B C 1
ATOM 1665 O O . SER B 1 48 ? 7.535 -11.797 -12.438 1 97 48 SER B O 1
ATOM 1667 N N . PHE B 1 49 ? 8.398 -12.672 -14.383 1 98.44 49 PHE B N 1
ATOM 1668 C CA . PHE B 1 49 ? 7.324 -13.656 -14.5 1 98.44 49 PHE B CA 1
ATOM 1669 C C . PHE B 1 49 ? 7.895 -15.062 -14.664 1 98.44 49 PHE B C 1
ATOM 1671 O O . PHE B 1 49 ? 8.781 -15.281 -15.492 1 98.44 49 PHE B O 1
ATOM 1678 N N . PHE B 1 50 ? 7.367 -15.984 -13.898 1 98.69 50 PHE B N 1
ATOM 1679 C CA . PHE B 1 50 ? 7.59 -17.422 -14.078 1 98.69 50 PHE B CA 1
ATOM 1680 C C . PHE B 1 50 ? 6.289 -18.125 -14.43 1 98.69 50 PHE B C 1
ATOM 1682 O O . PHE B 1 50 ? 5.223 -17.766 -13.914 1 98.69 50 PHE B O 1
ATOM 1689 N N . VAL B 1 51 ? 6.426 -19.141 -15.281 1 98.81 51 VAL B N 1
ATOM 1690 C CA . VAL B 1 51 ? 5.25 -19.922 -15.633 1 98.81 51 VAL B CA 1
ATOM 1691 C C . VAL B 1 51 ? 5.484 -21.391 -15.281 1 98.81 51 VAL B C 1
ATOM 1693 O O . VAL B 1 51 ? 6.625 -21.859 -15.266 1 98.81 51 VAL B O 1
ATOM 1696 N N . ALA B 1 52 ? 4.41 -22.031 -14.859 1 98.75 52 ALA B N 1
ATOM 1697 C CA . ALA B 1 52 ? 4.359 -23.484 -14.758 1 98.75 52 ALA B CA 1
ATOM 1698 C C . ALA B 1 52 ? 3.729 -24.094 -16.016 1 98.75 52 ALA B C 1
ATOM 1700 O O . ALA B 1 52 ? 2.562 -23.828 -16.312 1 98.75 52 ALA B O 1
ATOM 1701 N N . GLU B 1 53 ? 4.512 -24.859 -16.688 1 98.5 53 GLU B N 1
ATOM 1702 C CA . GLU B 1 53 ? 4.047 -25.516 -17.906 1 98.5 53 GLU B CA 1
ATOM 1703 C C . GLU B 1 53 ? 3.783 -27 -17.656 1 98.5 53 GLU B C 1
ATOM 1705 O O . GLU B 1 53 ? 4.637 -27.719 -17.125 1 98.5 53 GLU B O 1
ATOM 1710 N N . VAL B 1 54 ? 2.549 -27.406 -17.938 1 97.88 54 VAL B N 1
ATOM 1711 C CA . VAL B 1 54 ? 2.145 -28.812 -17.875 1 97.88 54 VAL B CA 1
ATOM 1712 C C . VAL B 1 54 ? 1.567 -29.25 -19.203 1 97.88 54 VAL B C 1
ATOM 1714 O O . VAL B 1 54 ? 0.57 -28.688 -19.672 1 97.88 54 VAL B O 1
ATOM 1717 N N . ASP B 1 55 ? 2.145 -30.312 -19.859 1 96.12 55 ASP B N 1
ATOM 1718 C CA . ASP B 1 55 ? 1.687 -30.844 -21.141 1 96.12 55 ASP B CA 1
ATOM 1719 C C . ASP B 1 55 ? 1.527 -29.734 -22.172 1 96.12 55 ASP B C 1
ATOM 1721 O O . ASP B 1 55 ? 0.474 -29.609 -22.797 1 96.12 55 ASP B O 1
ATOM 1725 N N . ASP B 1 56 ? 2.469 -28.828 -22.219 1 95.31 56 ASP B N 1
ATOM 1726 C CA . ASP B 1 56 ? 2.613 -27.75 -23.203 1 95.31 56 ASP B CA 1
ATOM 1727 C C . ASP B 1 56 ? 1.561 -26.672 -23 1 95.31 56 ASP B C 1
ATOM 1729 O O . ASP B 1 56 ? 1.252 -25.906 -23.922 1 95.31 56 ASP B O 1
ATOM 1733 N N . LYS B 1 57 ? 1.016 -26.688 -21.812 1 97.12 57 LYS B N 1
ATOM 1734 C CA . LYS B 1 57 ? 0.054 -25.656 -21.438 1 97.12 57 LYS B CA 1
ATOM 1735 C C . LYS B 1 57 ? 0.544 -24.859 -20.234 1 97.12 57 LYS B C 1
ATOM 1737 O O . LYS B 1 57 ? 1.105 -25.422 -19.297 1 97.12 57 LYS B O 1
ATOM 1742 N N . ILE B 1 58 ? 0.312 -23.578 -20.344 1 98.38 58 ILE B N 1
ATOM 1743 C CA . ILE B 1 58 ? 0.612 -22.75 -19.172 1 98.38 58 ILE B CA 1
ATOM 1744 C C . ILE B 1 58 ? -0.467 -22.953 -18.109 1 98.38 58 ILE B C 1
ATOM 1746 O O . ILE B 1 58 ? -1.595 -22.484 -18.266 1 98.38 58 ILE B O 1
ATOM 1750 N N . ALA B 1 59 ? -0.049 -23.625 -17.047 1 98.31 59 ALA B N 1
ATOM 1751 C CA . ALA B 1 59 ? -0.989 -24.047 -16 1 98.31 59 ALA B CA 1
ATOM 1752 C C . ALA B 1 59 ? -0.924 -23.109 -14.797 1 98.31 59 ALA B C 1
ATOM 1754 O O . ALA B 1 59 ? -1.808 -23.125 -13.938 1 98.31 59 ALA B O 1
ATOM 1755 N N . GLY B 1 60 ? 0.049 -22.281 -14.68 1 98.5 60 GLY B N 1
ATOM 1756 C CA . GLY B 1 60 ? 0.232 -21.344 -13.586 1 98.5 60 GLY B CA 1
ATOM 1757 C C . GLY B 1 60 ? 1.209 -20.234 -13.906 1 98.5 60 GLY B C 1
ATOM 1758 O O . GLY B 1 60 ? 1.985 -20.328 -14.859 1 98.5 60 GLY B O 1
ATOM 1759 N N . VAL B 1 61 ? 1.083 -19.188 -13.125 1 98.69 61 VAL B N 1
ATOM 1760 C CA . VAL B 1 61 ? 1.963 -18.031 -13.305 1 98.69 61 VAL B CA 1
ATOM 1761 C C . VAL B 1 61 ? 2.271 -17.406 -11.945 1 98.69 61 VAL B C 1
ATOM 1763 O O . VAL B 1 61 ? 1.428 -17.406 -11.047 1 98.69 61 VAL B O 1
ATOM 1766 N N . LEU B 1 62 ? 3.475 -16.938 -11.781 1 98.44 62 LEU B N 1
ATOM 1767 C CA . LEU B 1 62 ? 3.924 -16.141 -10.648 1 98.44 62 LEU B CA 1
ATOM 1768 C C . LEU B 1 62 ? 4.652 -14.883 -11.133 1 98.44 62 LEU B C 1
ATOM 1770 O O . LEU B 1 62 ? 5.598 -14.977 -11.922 1 98.44 62 LEU B O 1
ATOM 1774 N N . ASP B 1 63 ? 4.141 -13.758 -10.781 1 98.25 63 ASP B N 1
ATOM 1775 C CA . ASP B 1 63 ? 4.844 -12.508 -11.031 1 98.25 63 ASP B CA 1
ATOM 1776 C C . ASP B 1 63 ? 5.422 -11.93 -9.734 1 98.25 63 ASP B C 1
ATOM 1778 O O . ASP B 1 63 ? 4.812 -12.055 -8.672 1 98.25 63 ASP B O 1
ATOM 1782 N N . PHE B 1 64 ? 6.621 -11.406 -9.75 1 97.94 64 PHE B N 1
ATOM 1783 C CA . PHE B 1 64 ? 7.172 -10.781 -8.555 1 97.94 64 PHE B CA 1
ATOM 1784 C C . PHE B 1 64 ? 8.047 -9.586 -8.922 1 97.94 64 PHE B C 1
ATOM 1786 O O . PHE B 1 64 ? 8.492 -9.461 -10.062 1 97.94 64 PHE B O 1
ATOM 1793 N N . GLY B 1 65 ? 8.219 -8.68 -8.062 1 97.75 65 GLY B N 1
ATOM 1794 C CA . GLY B 1 65 ? 8.992 -7.457 -8.219 1 97.75 65 GLY B CA 1
ATOM 1795 C C . GLY B 1 65 ? 9 -6.594 -6.965 1 97.75 65 GLY B C 1
ATOM 1796 O O . GLY B 1 65 ? 8.742 -7.09 -5.863 1 97.75 65 GLY B O 1
ATOM 1797 N N . PRO B 1 66 ? 9.352 -5.336 -7.156 1 97.44 66 PRO B N 1
ATOM 1798 C CA . PRO B 1 66 ? 9.461 -4.469 -5.98 1 97.44 66 PRO B CA 1
ATOM 1799 C C . PRO B 1 66 ? 8.133 -4.273 -5.258 1 97.44 66 PRO B C 1
ATOM 1801 O O . PRO B 1 66 ? 7.109 -4.023 -5.898 1 97.44 66 PRO B O 1
ATOM 1804 N N . TYR B 1 67 ? 8.164 -4.418 -3.949 1 97.56 67 TYR B N 1
ATOM 1805 C CA . TYR B 1 67 ? 7 -4.133 -3.117 1 97.56 67 TYR B CA 1
ATOM 1806 C C . TYR B 1 67 ? 6.688 -2.639 -3.109 1 97.56 67 TYR B C 1
ATOM 1808 O O . TYR B 1 67 ? 5.523 -2.242 -3.154 1 97.56 67 TYR B O 1
ATOM 1816 N N . TYR B 1 68 ? 7.703 -1.845 -2.986 1 96.88 68 TYR B N 1
ATOM 1817 C CA . TYR B 1 68 ? 7.605 -0.389 -3.021 1 96.88 68 TYR B CA 1
ATOM 1818 C C . TYR B 1 68 ? 8.195 0.164 -4.316 1 96.88 68 TYR B C 1
ATOM 1820 O O . TYR B 1 68 ? 9.172 -0.372 -4.84 1 96.88 68 TYR B O 1
ATOM 1828 N N . PRO B 1 69 ? 7.652 1.289 -4.742 1 94.19 69 PRO B N 1
ATOM 1829 C CA . PRO B 1 69 ? 8.156 1.854 -5.996 1 94.19 69 PRO B CA 1
ATOM 1830 C C . PRO B 1 69 ? 9.273 2.867 -5.781 1 94.19 69 PRO B C 1
ATOM 1832 O O . PRO B 1 69 ? 9.555 3.68 -6.668 1 94.19 69 PRO B O 1
ATOM 1835 N N . PHE B 1 70 ? 9.883 2.934 -4.598 1 95.94 70 PHE B N 1
ATOM 1836 C CA . PHE B 1 70 ? 10.898 3.938 -4.309 1 95.94 70 PHE B CA 1
ATOM 1837 C C . PHE B 1 70 ? 12.133 3.295 -3.684 1 95.94 70 PHE B C 1
ATOM 1839 O O . PHE B 1 70 ? 12.055 2.193 -3.135 1 95.94 70 PHE B O 1
ATOM 1846 N N . PRO B 1 71 ? 13.281 3.949 -3.719 1 96.31 71 PRO B N 1
ATOM 1847 C CA . PRO B 1 71 ? 14.578 3.357 -3.365 1 96.31 71 PRO B CA 1
ATOM 1848 C C . PRO B 1 71 ? 14.633 2.871 -1.92 1 96.31 71 PRO B C 1
ATOM 1850 O O . PRO B 1 71 ? 15.242 1.84 -1.634 1 96.31 71 PRO B O 1
ATOM 1853 N N . ALA B 1 72 ? 13.938 3.529 -1.06 1 97.69 72 ALA B N 1
ATOM 1854 C CA . ALA B 1 72 ? 14.016 3.191 0.36 1 97.69 72 ALA B CA 1
ATOM 1855 C C . ALA B 1 72 ? 13.438 1.805 0.626 1 97.69 72 ALA B C 1
ATOM 1857 O O . ALA B 1 72 ? 13.688 1.21 1.676 1 97.69 72 ALA B O 1
ATOM 1858 N N . GLY B 1 73 ? 12.617 1.284 -0.283 1 98 73 GLY B N 1
ATOM 1859 C CA . GLY B 1 73 ? 12.008 -0.025 -0.116 1 98 73 GLY B CA 1
ATOM 1860 C C . GLY B 1 73 ? 12.523 -1.056 -1.1 1 98 73 GLY B C 1
ATOM 1861 O O . GLY B 1 73 ? 11.883 -2.084 -1.326 1 98 73 GLY B O 1
ATOM 1862 N N . LYS B 1 74 ? 13.688 -0.854 -1.724 1 96.62 74 LYS B N 1
ATOM 1863 C CA . LYS B 1 74 ? 14.18 -1.632 -2.857 1 96.62 74 LYS B CA 1
ATOM 1864 C C . LYS B 1 74 ? 14.508 -3.061 -2.441 1 96.62 74 LYS B C 1
ATOM 1866 O O . LYS B 1 74 ? 14.586 -3.957 -3.285 1 96.62 74 LYS B O 1
ATOM 1871 N N . HIS B 1 75 ? 14.703 -3.279 -1.15 1 97.81 75 HIS B N 1
ATOM 1872 C CA . HIS B 1 75 ? 15.141 -4.582 -0.659 1 97.81 75 HIS B CA 1
ATOM 1873 C C . HIS B 1 75 ? 13.945 -5.496 -0.399 1 97.81 75 HIS B C 1
ATOM 1875 O O . HIS B 1 75 ? 14.117 -6.656 -0.012 1 97.81 75 HIS B O 1
ATOM 1881 N N . VAL B 1 76 ? 12.719 -5.016 -0.554 1 98.25 76 VAL B N 1
ATOM 1882 C CA . VAL B 1 76 ? 11.508 -5.785 -0.296 1 98.25 76 VAL B CA 1
ATOM 1883 C C . VAL B 1 76 ? 10.82 -6.133 -1.617 1 98.25 76 VAL B C 1
ATOM 1885 O O . VAL B 1 76 ? 10.609 -5.258 -2.459 1 98.25 76 VAL B O 1
ATOM 1888 N N . ALA B 1 77 ? 10.484 -7.348 -1.8 1 98.31 77 ALA B N 1
ATOM 1889 C CA . ALA B 1 77 ? 9.773 -7.809 -2.988 1 98.31 77 ALA B CA 1
ATOM 1890 C C . ALA B 1 77 ? 8.344 -8.211 -2.645 1 98.31 77 ALA B C 1
ATOM 1892 O O . ALA B 1 77 ? 8.016 -8.43 -1.476 1 98.31 77 ALA B O 1
ATOM 1893 N N . THR B 1 78 ? 7.531 -8.25 -3.637 1 98.31 78 THR B N 1
ATOM 1894 C CA . THR B 1 78 ? 6.191 -8.82 -3.559 1 98.31 78 THR B CA 1
ATOM 1895 C C . THR B 1 78 ? 5.934 -9.75 -4.742 1 98.31 78 THR B C 1
ATOM 1897 O O . THR B 1 78 ? 6.758 -9.852 -5.652 1 98.31 78 THR B O 1
ATOM 1900 N N . PHE B 1 79 ? 4.785 -10.523 -4.633 1 98.12 79 PHE B N 1
ATOM 1901 C CA . PHE B 1 79 ? 4.48 -11.422 -5.738 1 98.12 79 PHE B CA 1
ATOM 1902 C C . PHE B 1 79 ? 2.992 -11.742 -5.777 1 98.12 79 PHE B C 1
ATOM 1904 O O . PHE B 1 79 ? 2.268 -11.469 -4.816 1 98.12 79 PHE B O 1
ATOM 1911 N N . GLY B 1 80 ? 2.547 -12.18 -6.895 1 97.06 80 GLY B N 1
ATOM 1912 C CA . GLY B 1 80 ? 1.276 -12.852 -7.133 1 97.06 80 GLY B CA 1
ATOM 1913 C C . GLY B 1 80 ? 1.435 -14.242 -7.715 1 97.06 80 GLY B C 1
ATOM 1914 O O . GLY B 1 80 ? 2.445 -14.539 -8.352 1 97.06 80 GLY B O 1
ATOM 1915 N N . ILE B 1 81 ? 0.451 -15.047 -7.484 1 97.19 81 ILE B N 1
ATOM 1916 C CA . ILE B 1 81 ? 0.523 -16.422 -7.988 1 97.19 81 ILE B CA 1
ATOM 1917 C C . ILE B 1 81 ? -0.875 -16.906 -8.367 1 97.19 81 ILE B C 1
ATOM 1919 O O . ILE B 1 81 ? -1.839 -16.672 -7.633 1 97.19 81 ILE B O 1
ATOM 1923 N N . LEU B 1 82 ? -0.924 -17.438 -9.508 1 97.12 82 LEU B N 1
ATOM 1924 C CA . LEU B 1 82 ? -2.152 -18.016 -10.039 1 97.12 82 LEU B CA 1
ATOM 1925 C C . LEU B 1 82 ? -1.897 -19.406 -10.602 1 97.12 82 LEU B C 1
ATOM 1927 O O . LEU B 1 82 ? -0.916 -19.625 -11.312 1 97.12 82 LEU B O 1
ATOM 1931 N N . ILE B 1 83 ? -2.736 -20.297 -10.195 1 96.5 83 ILE B N 1
ATOM 1932 C CA . ILE B 1 83 ? -2.754 -21.641 -10.766 1 96.5 83 ILE B CA 1
ATOM 1933 C C . ILE B 1 83 ? -4.129 -21.922 -11.359 1 96.5 83 ILE B C 1
ATOM 1935 O O . ILE B 1 83 ? -5.152 -21.719 -10.703 1 96.5 83 ILE B O 1
ATOM 1939 N N . ALA B 1 84 ? -4.137 -22.391 -12.602 1 96.69 84 ALA B N 1
ATOM 1940 C CA . ALA B 1 84 ? -5.41 -22.766 -13.211 1 96.69 84 ALA B CA 1
ATOM 1941 C C . ALA B 1 84 ? -6.137 -23.812 -12.383 1 96.69 84 ALA B C 1
ATOM 1943 O O . ALA B 1 84 ? -5.508 -24.734 -11.852 1 96.69 84 ALA B O 1
ATOM 1944 N N . GLU B 1 85 ? -7.422 -23.734 -12.375 1 94.12 85 GLU B N 1
ATOM 1945 C CA . GLU B 1 85 ? -8.258 -24.531 -11.484 1 94.12 85 GLU B CA 1
ATOM 1946 C C . GLU B 1 85 ? -7.988 -26.031 -11.656 1 94.12 85 GLU B C 1
ATOM 1948 O O . GLU B 1 85 ? -7.809 -26.75 -10.672 1 94.12 85 GLU B O 1
ATOM 1953 N N . PRO B 1 86 ? -7.875 -26.531 -12.828 1 95.06 86 PRO B N 1
ATOM 1954 C CA . PRO B 1 86 ? -7.668 -27.969 -13 1 95.06 86 PRO B CA 1
ATOM 1955 C C . PRO B 1 86 ? -6.309 -28.438 -12.492 1 95.06 86 PRO B C 1
ATOM 1957 O O . PRO B 1 86 ? -6.09 -29.641 -12.32 1 95.06 86 PRO B O 1
ATOM 1960 N N . TYR B 1 87 ? -5.457 -27.562 -12.273 1 95.62 87 TYR B N 1
ATOM 1961 C CA . TYR B 1 87 ? -4.09 -27.922 -11.938 1 95.62 87 TYR B CA 1
ATOM 1962 C C . TYR B 1 87 ? -3.785 -27.625 -10.469 1 95.62 87 TYR B C 1
ATOM 1964 O O . TYR B 1 87 ? -2.652 -27.797 -10.016 1 95.62 87 TYR B O 1
A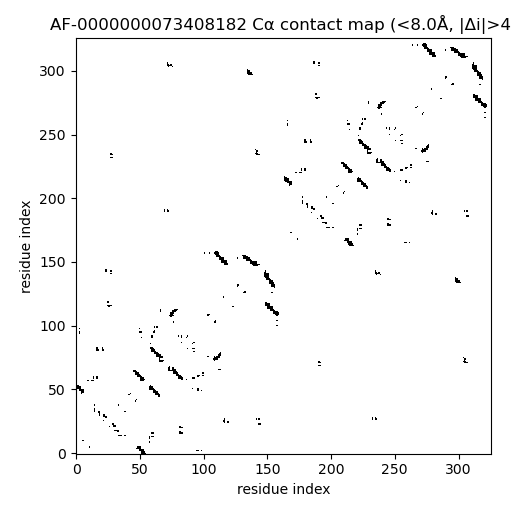TOM 1972 N N . GLN B 1 88 ? -4.754 -27.156 -9.711 1 92.06 88 GLN B N 1
ATOM 1973 C CA . GLN B 1 88 ? -4.559 -26.828 -8.305 1 92.06 88 GLN B CA 1
ATOM 1974 C C . GLN B 1 88 ? -4.406 -28.094 -7.461 1 92.06 88 GLN B C 1
ATOM 1976 O O . GLN B 1 88 ? -4.938 -29.156 -7.812 1 92.06 88 GLN B O 1
ATOM 1981 N N . GLY B 1 89 ? -3.674 -27.969 -6.391 1 90.31 89 GLY B N 1
ATOM 1982 C CA . GLY B 1 89 ? -3.48 -29.094 -5.488 1 90.31 89 GLY B CA 1
ATOM 1983 C C . GLY B 1 89 ? -2.5 -30.125 -6.023 1 90.31 89 GLY B C 1
ATOM 1984 O O . GLY B 1 89 ? -2.469 -31.266 -5.551 1 90.31 89 GLY B O 1
ATOM 1985 N N . GLN B 1 90 ? -1.728 -29.766 -7.016 1 92.62 90 GLN B N 1
ATOM 1986 C CA . GLN B 1 90 ? -0.83 -30.703 -7.668 1 92.62 90 GLN B CA 1
ATOM 1987 C C . GLN B 1 90 ? 0.628 -30.297 -7.488 1 92.62 90 GLN B C 1
ATOM 1989 O O . GLN B 1 90 ? 1.508 -30.781 -8.203 1 92.62 90 GLN B O 1
ATOM 1994 N N . GLY B 1 91 ? 0.878 -29.359 -6.617 1 93.12 91 GLY B N 1
ATOM 1995 C CA . GLY B 1 91 ? 2.25 -29.016 -6.277 1 93.12 91 GLY B CA 1
ATOM 1996 C C . GLY B 1 91 ? 2.803 -27.875 -7.105 1 93.12 91 GLY B C 1
ATOM 1997 O O . GLY B 1 91 ? 3.945 -27.453 -6.91 1 93.12 91 GLY B O 1
ATOM 1998 N N . LEU B 1 92 ? 2.066 -27.297 -8.023 1 95.25 92 LEU B N 1
ATOM 1999 C CA . LEU B 1 92 ? 2.543 -26.219 -8.891 1 95.25 92 LEU B CA 1
ATOM 2000 C C . LEU B 1 92 ? 2.857 -24.969 -8.078 1 95.25 92 LEU B C 1
ATOM 2002 O O . LEU B 1 92 ? 3.834 -24.266 -8.359 1 95.25 92 LEU B O 1
ATOM 2006 N N . GLY B 1 93 ? 2.023 -24.703 -7.117 1 94.88 93 GLY B N 1
ATOM 2007 C CA . GLY B 1 93 ? 2.27 -23.547 -6.258 1 94.88 93 GLY B CA 1
ATOM 2008 C C . GLY B 1 93 ? 3.6 -23.625 -5.527 1 94.88 93 GLY B C 1
ATOM 2009 O O . GLY B 1 93 ? 4.355 -22.656 -5.504 1 94.88 93 GLY B O 1
ATOM 2010 N N . LYS B 1 94 ? 3.83 -24.766 -5.059 1 93.38 94 LYS B N 1
ATOM 2011 C CA . LYS B 1 94 ? 5.094 -25 -4.367 1 93.38 94 LYS B CA 1
ATOM 2012 C C . LYS B 1 94 ? 6.281 -24.797 -5.305 1 93.38 94 LYS B C 1
ATOM 2014 O O . LYS B 1 94 ? 7.273 -24.172 -4.934 1 93.38 94 LYS B O 1
ATOM 2019 N N . ALA B 1 95 ? 6.188 -25.359 -6.391 1 96 95 ALA B N 1
ATOM 2020 C CA . ALA B 1 95 ? 7.27 -25.266 -7.367 1 96 95 ALA B CA 1
ATOM 2021 C C . ALA B 1 95 ? 7.516 -23.812 -7.777 1 96 95 ALA B C 1
ATOM 2023 O O . ALA B 1 95 ? 8.664 -23.391 -7.895 1 96 95 ALA B O 1
ATOM 2024 N N . LEU B 1 96 ? 6.473 -23.078 -8 1 97.38 96 LEU B N 1
ATOM 2025 C CA . LEU B 1 96 ? 6.59 -21.672 -8.375 1 97.38 96 LEU B CA 1
ATOM 2026 C C . LEU B 1 96 ? 7.191 -20.844 -7.234 1 97.38 96 LEU B C 1
ATOM 2028 O O . LEU B 1 96 ? 8.016 -19.969 -7.469 1 97.38 96 LEU B O 1
ATOM 2032 N N . LEU B 1 97 ? 6.809 -21.156 -6.02 1 95.94 97 LEU B N 1
ATOM 2033 C CA . LEU B 1 97 ? 7.332 -20.438 -4.859 1 95.94 97 LEU B CA 1
ATOM 2034 C C . LEU B 1 97 ? 8.82 -20.719 -4.676 1 95.94 97 LEU B C 1
ATOM 2036 O O . LEU B 1 97 ? 9.578 -19.812 -4.285 1 95.94 97 LEU B O 1
ATOM 2040 N N . LYS B 1 98 ? 9.234 -21.922 -4.91 1 95 98 LYS B N 1
ATOM 2041 C CA . LYS B 1 98 ? 10.656 -22.234 -4.859 1 95 98 LYS B CA 1
ATOM 2042 C C . LYS B 1 98 ? 11.445 -21.391 -5.863 1 95 98 LYS B C 1
ATOM 2044 O O . LYS B 1 98 ? 12.516 -20.875 -5.547 1 95 98 LYS B O 1
ATOM 2049 N N . ALA B 1 99 ? 10.906 -21.297 -7.047 1 96.75 99 ALA B N 1
ATOM 2050 C CA . ALA B 1 99 ? 11.531 -20.438 -8.062 1 96.75 99 ALA B CA 1
ATOM 2051 C C . ALA B 1 99 ? 11.594 -18.984 -7.602 1 96.75 99 ALA B C 1
ATOM 2053 O O . ALA B 1 99 ? 12.609 -18.312 -7.801 1 96.75 99 ALA B O 1
ATOM 2054 N N . LEU B 1 100 ? 10.523 -18.484 -7.02 1 96.81 100 LEU B N 1
ATOM 2055 C CA . LEU B 1 100 ? 10.461 -17.125 -6.469 1 96.81 100 LEU B CA 1
ATOM 2056 C C . LEU B 1 100 ? 11.594 -16.891 -5.473 1 96.81 100 LEU B C 1
ATOM 2058 O O . LEU B 1 100 ? 12.336 -15.914 -5.586 1 96.81 100 LEU B O 1
ATOM 2062 N N . LEU B 1 101 ? 11.719 -17.812 -4.508 1 95.5 101 LEU B N 1
ATOM 2063 C CA . LEU B 1 101 ? 12.695 -17.656 -3.436 1 95.5 101 LEU B CA 1
ATOM 2064 C C . LEU B 1 101 ? 14.109 -17.625 -3.992 1 95.5 101 LEU B C 1
ATOM 2066 O O . LEU B 1 101 ? 14.93 -16.797 -3.588 1 95.5 101 LEU B O 1
ATOM 2070 N N . THR B 1 102 ? 14.352 -18.516 -4.91 1 95.38 102 THR B N 1
ATOM 2071 C CA . THR B 1 102 ? 15.656 -18.578 -5.547 1 95.38 102 THR B CA 1
ATOM 2072 C C . THR B 1 102 ? 15.961 -17.281 -6.293 1 95.38 102 THR B C 1
ATOM 2074 O O . THR B 1 102 ? 17.016 -16.672 -6.098 1 95.38 102 THR B O 1
ATOM 2077 N N . GLU B 1 103 ? 15.055 -16.828 -7.098 1 96.56 103 GLU B N 1
ATOM 2078 C CA . GLU B 1 103 ? 15.266 -15.656 -7.938 1 96.56 103 GLU B CA 1
ATOM 2079 C C . GLU B 1 103 ? 15.312 -14.375 -7.105 1 96.56 103 GLU B C 1
ATOM 2081 O O . GLU B 1 103 ? 16.109 -13.484 -7.379 1 96.56 103 GLU B O 1
ATOM 2086 N N . ALA B 1 104 ? 14.445 -14.258 -6.137 1 97 104 ALA B N 1
ATOM 2087 C CA . ALA B 1 104 ? 14.43 -13.086 -5.266 1 97 104 ALA B CA 1
ATOM 2088 C C . ALA B 1 104 ? 15.781 -12.891 -4.578 1 97 104 ALA B C 1
ATOM 2090 O O . ALA B 1 104 ? 16.312 -11.781 -4.543 1 97 104 ALA B O 1
ATOM 2091 N N . LYS B 1 105 ? 16.328 -13.953 -4.113 1 95.62 105 LYS B N 1
ATOM 2092 C CA . LYS B 1 105 ? 17.641 -13.898 -3.484 1 95.62 105 LYS B CA 1
ATOM 2093 C C . LYS B 1 105 ? 18.719 -13.492 -4.492 1 95.62 105 LYS B C 1
ATOM 2095 O O . LYS B 1 105 ? 19.578 -12.664 -4.191 1 95.62 105 LYS B O 1
ATOM 2100 N N . ALA B 1 106 ? 18.625 -14.055 -5.609 1 95.31 106 ALA B N 1
ATOM 2101 C CA . ALA B 1 106 ? 19.594 -13.766 -6.664 1 95.31 106 ALA B CA 1
ATOM 2102 C C . ALA B 1 106 ? 19.562 -12.289 -7.035 1 95.31 106 ALA B C 1
ATOM 2104 O O . ALA B 1 106 ? 20.594 -11.711 -7.387 1 95.31 106 ALA B O 1
ATOM 2105 N N . GLN B 1 107 ? 18.406 -11.672 -6.938 1 95.5 107 GLN B N 1
ATOM 2106 C CA . GLN B 1 107 ? 18.25 -10.273 -7.328 1 95.5 107 GLN B CA 1
ATOM 2107 C C . GLN B 1 107 ? 18.578 -9.344 -6.164 1 95.5 107 GLN B C 1
ATOM 2109 O O . GLN B 1 107 ? 18.516 -8.117 -6.312 1 95.5 107 GLN B O 1
ATOM 2114 N N . GLY B 1 108 ? 18.812 -9.875 -4.984 1 95.56 108 GLY B N 1
ATOM 2115 C CA . GLY B 1 108 ? 19.312 -9.078 -3.873 1 95.56 108 GLY B CA 1
ATOM 2116 C C . GLY B 1 108 ? 18.219 -8.641 -2.916 1 95.56 108 GLY B C 1
ATOM 2117 O O . GLY B 1 108 ? 18.453 -7.824 -2.027 1 95.56 108 GLY B O 1
ATOM 2118 N N . TYR B 1 109 ? 17.047 -9.156 -3.109 1 97.38 109 TYR B N 1
ATOM 2119 C CA . TYR B 1 109 ? 16 -8.883 -2.133 1 97.38 109 TYR B CA 1
ATOM 2120 C C . TYR B 1 109 ? 16.312 -9.523 -0.791 1 97.38 109 TYR B C 1
ATOM 2122 O O . TYR B 1 109 ? 16.875 -10.625 -0.743 1 97.38 109 TYR B O 1
ATOM 2130 N N . ILE B 1 110 ? 15.898 -8.875 0.295 1 96.94 110 ILE B N 1
ATOM 2131 C CA . ILE B 1 110 ? 16.203 -9.414 1.617 1 96.94 110 ILE B CA 1
ATOM 2132 C C . ILE B 1 110 ? 14.898 -9.844 2.305 1 96.94 110 ILE B C 1
ATOM 2134 O O . ILE B 1 110 ? 14.93 -10.516 3.336 1 96.94 110 ILE B O 1
ATOM 2138 N N . LYS B 1 111 ? 13.836 -9.406 1.743 1 97.81 111 LYS B N 1
ATOM 2139 C CA . LYS B 1 111 ? 12.523 -9.703 2.305 1 97.81 111 LYS B CA 1
ATOM 2140 C C . LYS B 1 111 ? 11.461 -9.797 1.209 1 97.81 111 LYS B C 1
ATOM 2142 O O . LYS B 1 111 ? 11.547 -9.094 0.2 1 97.81 111 LYS B O 1
ATOM 2147 N N . ILE B 1 112 ? 10.531 -10.656 1.446 1 98.31 112 ILE B N 1
ATOM 2148 C CA . ILE B 1 112 ? 9.312 -10.703 0.638 1 98.31 112 ILE B CA 1
ATOM 2149 C C . ILE B 1 112 ? 8.109 -10.359 1.506 1 98.31 112 ILE B C 1
ATOM 2151 O O . ILE B 1 112 ? 7.992 -10.836 2.639 1 98.31 112 ILE B O 1
ATOM 2155 N N . ALA B 1 113 ? 7.273 -9.523 1.053 1 98.12 113 ALA B N 1
ATOM 2156 C CA . ALA B 1 113 ? 5.984 -9.195 1.662 1 98.12 113 ALA B CA 1
ATOM 2157 C C . ALA B 1 113 ? 4.867 -9.219 0.625 1 98.12 113 ALA B C 1
ATOM 2159 O O . ALA B 1 113 ? 5.086 -8.867 -0.538 1 98.12 113 ALA B O 1
ATOM 2160 N N . MET B 1 114 ? 3.678 -9.656 1.021 1 97.38 114 MET B N 1
ATOM 2161 C CA . MET B 1 114 ? 2.58 -9.664 0.059 1 97.38 114 MET B CA 1
ATOM 2162 C C . MET B 1 114 ? 1.238 -9.484 0.761 1 97.38 114 MET B C 1
ATOM 2164 O O . MET B 1 114 ? 1.11 -9.773 1.951 1 97.38 114 MET B O 1
ATOM 2168 N N . HIS B 1 115 ? 0.328 -8.977 0.038 1 97.19 115 HIS B N 1
ATOM 2169 C CA . HIS B 1 115 ? -1.039 -8.797 0.512 1 97.19 115 HIS B CA 1
ATOM 2170 C C . HIS B 1 115 ? -1.855 -10.07 0.34 1 97.19 115 HIS B C 1
ATOM 2172 O O . HIS B 1 115 ? -1.747 -10.75 -0.685 1 97.19 115 HIS B O 1
ATOM 2178 N N . VAL B 1 116 ? -2.625 -10.367 1.31 1 97.75 116 VAL B N 1
ATOM 2179 C CA . VAL B 1 116 ? -3.529 -11.516 1.29 1 97.75 116 VAL B CA 1
ATOM 2180 C C . VAL B 1 116 ? -4.883 -11.117 1.865 1 97.75 116 VAL B C 1
ATOM 2182 O O . VAL B 1 116 ? -4.953 -10.43 2.887 1 97.75 116 VAL B O 1
ATOM 2185 N N . MET B 1 117 ? -5.957 -11.578 1.14 1 97.94 117 MET B N 1
ATOM 2186 C CA . MET B 1 117 ? -7.293 -11.398 1.701 1 97.94 117 MET B CA 1
ATOM 2187 C C . MET B 1 117 ? -7.465 -12.227 2.973 1 97.94 117 MET B C 1
ATOM 2189 O O . MET B 1 117 ? -7.105 -13.406 3.008 1 97.94 117 MET B O 1
ATOM 2193 N N . GLY B 1 118 ? -8.031 -11.602 3.969 1 97.5 118 GLY B N 1
ATOM 2194 C CA . GLY B 1 118 ? -8.156 -12.25 5.262 1 97.5 118 GLY B CA 1
ATOM 2195 C C . GLY B 1 118 ? -8.953 -13.547 5.207 1 97.5 118 GLY B C 1
ATOM 2196 O O . GLY B 1 118 ? -8.773 -14.43 6.047 1 97.5 118 GLY B O 1
ATOM 2197 N N . ASN B 1 119 ? -9.789 -13.672 4.273 1 95.75 119 ASN B N 1
ATOM 2198 C CA . ASN B 1 119 ? -10.648 -14.852 4.168 1 95.75 119 ASN B CA 1
ATOM 2199 C C . ASN B 1 119 ? -10.094 -15.852 3.162 1 95.75 119 ASN B C 1
ATOM 2201 O O . ASN B 1 119 ? -10.75 -16.859 2.859 1 95.75 119 ASN B O 1
ATOM 2205 N N . ASN B 1 120 ? -8.914 -15.617 2.598 1 95.38 120 ASN B N 1
ATOM 2206 C CA . ASN B 1 120 ? -8.273 -16.516 1.646 1 95.38 120 ASN B CA 1
ATOM 2207 C C . ASN B 1 120 ? -7.508 -17.625 2.355 1 95.38 120 ASN B C 1
ATOM 2209 O O . ASN B 1 120 ? -6.281 -17.688 2.283 1 95.38 120 ASN B O 1
ATOM 2213 N N . SER B 1 121 ? -8.219 -18.547 2.959 1 94.38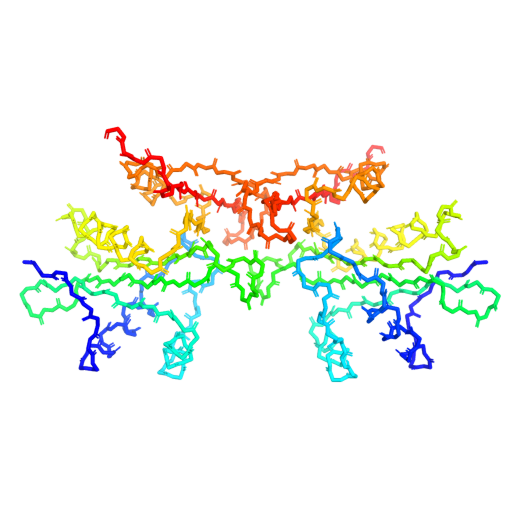 121 SER B N 1
ATOM 2214 C CA . SER B 1 121 ? -7.648 -19.578 3.809 1 94.38 121 SER B CA 1
ATOM 2215 C C . SER B 1 121 ? -6.688 -20.469 3.025 1 94.38 121 SER B C 1
ATOM 2217 O O . SER B 1 121 ? -5.684 -20.938 3.568 1 94.38 121 SER B O 1
ATOM 2219 N N . ARG B 1 122 ? -6.98 -20.734 1.787 1 89.81 122 ARG B N 1
ATOM 2220 C CA . ARG B 1 122 ? -6.133 -21.578 0.959 1 89.81 122 ARG B CA 1
ATOM 2221 C C . ARG B 1 122 ? -4.75 -20.953 0.78 1 89.81 122 ARG B C 1
ATOM 2223 O O . ARG B 1 122 ? -3.732 -21.625 0.953 1 89.81 122 ARG B O 1
ATOM 2230 N N . ALA B 1 123 ? -4.758 -19.688 0.378 1 92.19 123 ALA B N 1
ATOM 2231 C CA . ALA B 1 123 ? -3.477 -19.016 0.204 1 92.19 123 ALA B CA 1
ATOM 2232 C C . ALA B 1 123 ? -2.719 -18.922 1.526 1 92.19 123 ALA B C 1
ATOM 2234 O O . ALA B 1 123 ? -1.508 -19.156 1.57 1 92.19 123 ALA B O 1
ATOM 2235 N N . ILE B 1 124 ? -3.426 -18.594 2.59 1 94.81 124 ILE B N 1
ATOM 2236 C CA . ILE B 1 124 ? -2.83 -18.453 3.916 1 94.81 124 ILE B CA 1
ATOM 2237 C C . ILE B 1 124 ? -2.127 -19.766 4.297 1 94.81 124 ILE B C 1
ATOM 2239 O O . ILE B 1 124 ? -0.965 -19.75 4.707 1 94.81 124 ILE B O 1
ATOM 2243 N N . SER B 1 125 ? -2.783 -20.859 4.125 1 92.19 125 SER B N 1
ATOM 2244 C CA . SER B 1 125 ? -2.203 -22.172 4.43 1 92.19 125 SER B CA 1
ATOM 2245 C C . SER B 1 125 ? -0.96 -22.438 3.588 1 92.19 125 SER B C 1
ATOM 2247 O O . SER B 1 125 ? 0.047 -22.922 4.098 1 92.19 125 SER B O 1
ATOM 2249 N N . LEU B 1 126 ? -1.033 -22.125 2.338 1 89.06 126 LEU B N 1
ATOM 2250 C CA . LEU B 1 126 ? 0.092 -22.297 1.428 1 89.06 126 LEU B CA 1
ATOM 2251 C C . LEU B 1 126 ? 1.298 -21.484 1.884 1 89.06 126 LEU B C 1
ATOM 2253 O O . LEU B 1 126 ? 2.406 -22.016 1.992 1 89.06 126 LEU B O 1
ATOM 2257 N N . TYR B 1 127 ? 1.103 -20.219 2.146 1 93.81 127 TYR B N 1
ATOM 2258 C CA . TYR B 1 127 ? 2.201 -19.312 2.488 1 93.81 127 TYR B CA 1
ATOM 2259 C C . TYR B 1 127 ? 2.824 -19.703 3.826 1 93.81 127 TYR B C 1
ATOM 2261 O O . TYR B 1 127 ? 4.047 -19.641 3.986 1 93.81 127 TYR B O 1
ATOM 2269 N N . GLN B 1 128 ? 1.981 -20.109 4.75 1 94.12 128 GLN B N 1
ATOM 2270 C CA . GLN B 1 128 ? 2.496 -20.547 6.039 1 94.12 128 GLN B CA 1
ATOM 2271 C C . GLN B 1 128 ? 3.391 -21.781 5.879 1 94.12 128 GLN B C 1
ATOM 2273 O O . GLN B 1 128 ? 4.438 -21.875 6.523 1 94.12 128 GLN B O 1
ATOM 2278 N N . LYS B 1 129 ? 3.064 -22.656 5.055 1 91.06 129 LYS B N 1
ATOM 2279 C CA . LYS B 1 129 ? 3.84 -23.859 4.789 1 91.06 129 LYS B CA 1
ATOM 2280 C C . LYS B 1 129 ? 5.215 -23.516 4.219 1 91.06 129 LYS B C 1
ATOM 2282 O O . LYS B 1 129 ? 6.176 -24.266 4.41 1 91.06 129 LYS B O 1
ATOM 2287 N N . TYR B 1 130 ? 5.312 -22.359 3.635 1 90.31 130 TYR B N 1
ATOM 2288 C CA . TYR B 1 130 ? 6.562 -22 2.98 1 90.31 130 TYR B CA 1
ATOM 2289 C C . TYR B 1 130 ? 7.312 -20.938 3.791 1 90.31 130 TYR B C 1
ATOM 2291 O O . TYR B 1 130 ? 8.188 -20.25 3.266 1 90.31 130 TYR B O 1
ATOM 2299 N N . GLY B 1 131 ? 6.906 -20.766 4.992 1 92.5 131 GLY B N 1
ATOM 2300 C CA . GLY B 1 131 ? 7.695 -19.984 5.93 1 92.5 131 GLY B CA 1
ATOM 2301 C C . GLY B 1 131 ? 7.285 -18.516 5.977 1 92.5 131 GLY B C 1
ATOM 2302 O O . GLY B 1 131 ? 7.965 -17.703 6.598 1 92.5 131 GLY B O 1
ATOM 2303 N N . PHE B 1 132 ? 6.234 -18.219 5.285 1 96.75 132 PHE B N 1
ATOM 2304 C CA . PHE B 1 132 ? 5.688 -16.875 5.445 1 96.75 132 PHE B CA 1
ATOM 2305 C C . PHE B 1 132 ? 4.871 -16.766 6.73 1 96.75 132 PHE B C 1
ATOM 2307 O O . PHE B 1 132 ? 4.242 -17.75 7.148 1 96.75 132 PHE B O 1
ATOM 2314 N N . THR B 1 133 ? 4.898 -15.586 7.32 1 97.31 133 THR B N 1
ATOM 2315 C CA . THR B 1 133 ? 4.117 -15.328 8.523 1 97.31 133 THR B CA 1
ATOM 2316 C C . THR B 1 133 ? 3.287 -14.055 8.367 1 97.31 133 THR B C 1
ATOM 2318 O O . THR B 1 133 ? 3.635 -13.172 7.582 1 97.31 133 THR B O 1
ATOM 2321 N N . GLU B 1 134 ? 2.168 -14.023 9.086 1 97.75 134 GLU B N 1
ATOM 2322 C CA . GLU B 1 134 ? 1.396 -12.789 9.141 1 97.75 134 GLU B CA 1
ATOM 2323 C C . GLU B 1 134 ? 2.15 -11.695 9.891 1 97.75 134 GLU B C 1
ATOM 2325 O O . GLU B 1 134 ? 2.408 -11.828 11.086 1 97.75 134 GLU B O 1
ATOM 2330 N N . GLU B 1 135 ? 2.449 -10.711 9.25 1 97.44 135 GLU B N 1
ATOM 2331 C CA . GLU B 1 135 ? 3.189 -9.633 9.891 1 97.44 135 GLU B CA 1
ATOM 2332 C C . GLU B 1 135 ? 2.289 -8.43 10.172 1 97.44 135 GLU B C 1
ATOM 2334 O O . GLU B 1 135 ? 2.604 -7.598 11.016 1 97.44 135 GLU B O 1
ATOM 2339 N N . ALA B 1 136 ? 1.235 -8.305 9.438 1 98.06 136 ALA B N 1
ATOM 2340 C CA . ALA B 1 136 ? 0.371 -7.133 9.555 1 98.06 136 ALA B CA 1
ATOM 2341 C C . ALA B 1 136 ? -1.078 -7.484 9.234 1 98.06 136 ALA B C 1
ATOM 2343 O O . ALA B 1 136 ? -1.343 -8.406 8.461 1 98.06 136 ALA B O 1
ATOM 2344 N N . ARG B 1 137 ? -1.951 -6.746 9.844 1 98 137 ARG B N 1
ATOM 2345 C CA . ARG B 1 137 ? -3.387 -6.859 9.609 1 98 137 ARG B CA 1
ATOM 2346 C C . ARG B 1 137 ? -4.062 -5.496 9.695 1 98 137 ARG B C 1
ATOM 2348 O O . ARG B 1 137 ? -3.842 -4.746 10.648 1 98 137 ARG B O 1
ATOM 2355 N N . ILE B 1 138 ? -4.734 -5.137 8.68 1 98 138 ILE B N 1
ATOM 2356 C CA . ILE B 1 138 ? -5.617 -3.977 8.703 1 98 138 ILE B CA 1
ATOM 2357 C C . ILE B 1 138 ? -7.07 -4.438 8.734 1 98 138 ILE B C 1
ATOM 2359 O O . ILE B 1 138 ? -7.555 -5.051 7.773 1 98 138 ILE B O 1
ATOM 2363 N N . THR B 1 139 ? -7.734 -4.168 9.805 1 97.69 139 THR B N 1
ATOM 2364 C CA . THR B 1 139 ? -9.102 -4.637 9.984 1 97.69 139 THR B CA 1
ATOM 2365 C C . THR B 1 139 ? -10.062 -3.854 9.086 1 97.69 139 THR B C 1
ATOM 2367 O O . THR B 1 139 ? -9.844 -2.67 8.82 1 97.69 139 THR B O 1
ATOM 2370 N N . LYS B 1 140 ? -11.141 -4.574 8.586 1 97.69 140 LYS B N 1
ATOM 2371 C CA . LYS B 1 140 ? -12.188 -3.963 7.77 1 97.69 140 LYS B CA 1
ATOM 2372 C C . LYS B 1 140 ? -11.594 -3.148 6.625 1 97.69 140 LYS B C 1
ATOM 2374 O O . LYS B 1 140 ? -12.07 -2.053 6.324 1 97.69 140 LYS B O 1
ATOM 2379 N N . ALA B 1 141 ? -10.547 -3.67 6.035 1 98.31 141 ALA B N 1
ATOM 2380 C CA . ALA B 1 141 ? -9.852 -2.945 4.969 1 98.31 141 ALA B CA 1
ATOM 2381 C C . ALA B 1 141 ? -10.711 -2.879 3.709 1 98.31 141 ALA B C 1
ATOM 2383 O O . ALA B 1 141 ? -10.672 -1.888 2.975 1 98.31 141 ALA B O 1
ATOM 2384 N N . PHE B 1 142 ? -11.422 -3.914 3.508 1 98.44 142 PHE B N 1
ATOM 2385 C CA . PHE B 1 142 ? -12.203 -4.027 2.279 1 98.44 142 PHE B CA 1
ATOM 2386 C C . PHE B 1 142 ? -13.656 -4.336 2.59 1 98.44 142 PHE B C 1
ATOM 2388 O O . PHE B 1 142 ? -13.961 -4.965 3.607 1 98.44 142 PHE B O 1
ATOM 2395 N N . PHE B 1 143 ? -14.562 -3.859 1.775 1 97.94 143 PHE B N 1
ATOM 2396 C CA . PHE B 1 143 ? -15.969 -4.223 1.787 1 97.94 143 PHE B CA 1
ATOM 2397 C C . PHE B 1 143 ? -16.359 -4.918 0.49 1 97.94 143 PHE B C 1
ATOM 2399 O O . PHE B 1 143 ? -16.469 -4.277 -0.558 1 97.94 143 PHE B O 1
ATOM 2406 N N . ILE B 1 144 ? -16.5 -6.199 0.545 1 96.56 144 ILE B N 1
ATOM 2407 C CA . ILE B 1 144 ? -16.75 -7.039 -0.622 1 96.56 144 ILE B CA 1
ATOM 2408 C C . ILE B 1 144 ? -17.969 -7.926 -0.374 1 96.56 144 ILE B C 1
ATOM 2410 O O . ILE B 1 144 ? -18.047 -8.617 0.643 1 96.56 144 ILE B O 1
ATOM 2414 N N . GLU B 1 145 ? -18.906 -7.918 -1.346 1 94.44 145 GLU B N 1
ATOM 2415 C CA . GLU B 1 145 ? -20.125 -8.734 -1.257 1 94.44 145 GLU B CA 1
ATOM 2416 C C . GLU B 1 145 ? -20.797 -8.562 0.1 1 94.44 145 GLU B C 1
ATOM 2418 O O . GLU B 1 145 ? -21.109 -9.555 0.773 1 94.44 145 GLU B O 1
ATOM 2423 N N . ASN B 1 146 ? -20.828 -7.406 0.6 1 95 146 ASN B N 1
ATOM 2424 C CA . ASN B 1 146 ? -21.594 -6.953 1.759 1 95 146 ASN B CA 1
ATOM 2425 C C . ASN B 1 146 ? -20.953 -7.41 3.064 1 95 146 ASN B C 1
ATOM 2427 O O . ASN B 1 146 ? -21.641 -7.594 4.07 1 95 146 ASN B O 1
ATOM 2431 N N . HIS B 1 147 ? -19.734 -7.719 3.012 1 96.31 147 HIS B N 1
ATOM 2432 C CA . HIS B 1 147 ? -19.016 -8.047 4.23 1 96.31 147 HIS B CA 1
ATOM 2433 C C . HIS B 1 147 ? -17.656 -7.363 4.266 1 96.31 147 HIS B C 1
ATOM 2435 O O . HIS B 1 147 ? -17.016 -7.18 3.227 1 96.31 147 HIS B O 1
ATOM 2441 N N . TYR B 1 148 ? -17.297 -7.008 5.504 1 97.5 148 TYR B N 1
ATOM 2442 C CA . TYR B 1 148 ? -15.945 -6.496 5.699 1 97.5 148 TYR B CA 1
ATOM 2443 C C . TYR B 1 148 ? -14.922 -7.625 5.707 1 97.5 148 TYR B C 1
ATOM 2445 O O . TYR B 1 148 ? -15.18 -8.695 6.266 1 97.5 148 TYR B O 1
ATOM 2453 N N . VAL B 1 149 ? -13.781 -7.367 5.051 1 98.12 149 VAL B N 1
ATOM 2454 C CA . VAL B 1 149 ? -12.664 -8.305 4.992 1 98.12 149 VAL B CA 1
ATOM 2455 C C . VAL B 1 149 ? -11.375 -7.605 5.414 1 98.12 149 VAL B C 1
ATOM 2457 O O . VAL B 1 149 ? -11.117 -6.473 5.008 1 98.12 149 VAL B O 1
ATOM 2460 N N . ASP B 1 150 ? -10.625 -8.281 6.266 1 98.44 150 ASP B N 1
ATOM 2461 C CA . ASP B 1 150 ? -9.328 -7.746 6.676 1 98.44 150 ASP B CA 1
ATOM 2462 C C . ASP B 1 150 ? -8.305 -7.883 5.555 1 98.44 150 ASP B C 1
ATOM 2464 O O . ASP B 1 150 ? -8.375 -8.812 4.746 1 98.44 150 ASP B O 1
ATOM 2468 N N . ALA B 1 151 ? -7.398 -6.926 5.469 1 98.38 151 ALA B N 1
ATOM 2469 C CA . ALA B 1 151 ? -6.191 -7.047 4.656 1 98.38 151 ALA B CA 1
ATOM 2470 C C . ALA B 1 151 ? -5.027 -7.59 5.477 1 98.38 151 ALA B C 1
ATOM 2472 O O . ALA B 1 151 ? -4.691 -7.039 6.527 1 98.38 151 ALA B O 1
ATOM 2473 N N . LEU B 1 152 ? -4.434 -8.594 5.043 1 98.56 152 LEU B N 1
ATOM 2474 C CA . LEU B 1 152 ? -3.266 -9.164 5.707 1 98.56 152 LEU B CA 1
ATOM 2475 C C . LEU B 1 152 ? -2.004 -8.914 4.887 1 98.56 152 LEU B C 1
ATOM 2477 O O . LEU B 1 152 ? -2.061 -8.852 3.658 1 98.56 152 LEU B O 1
ATOM 2481 N N . ILE B 1 153 ? -0.917 -8.781 5.586 1 98.25 153 ILE B N 1
ATOM 2482 C CA . ILE B 1 153 ? 0.394 -8.836 4.949 1 98.25 153 ILE B CA 1
ATOM 2483 C C . ILE B 1 153 ? 1.194 -10.008 5.504 1 98.25 153 ILE B C 1
ATOM 2485 O O . ILE B 1 153 ? 1.441 -10.086 6.711 1 98.25 153 ILE B O 1
ATOM 2489 N N . PHE B 1 154 ? 1.522 -10.914 4.625 1 98.12 154 PHE B N 1
ATOM 2490 C CA . PHE B 1 154 ? 2.443 -12 4.945 1 98.12 154 PHE B CA 1
ATOM 2491 C C . PHE B 1 154 ? 3.855 -11.664 4.48 1 98.12 154 PHE B C 1
ATOM 2493 O O . PHE B 1 154 ? 4.039 -11.016 3.451 1 98.12 154 PHE B O 1
ATOM 2500 N N . ALA B 1 155 ? 4.793 -12.102 5.254 1 98.25 155 ALA B N 1
ATOM 2501 C CA . ALA B 1 155 ? 6.172 -11.766 4.906 1 98.25 155 ALA B CA 1
ATOM 2502 C C . ALA B 1 155 ? 7.121 -12.906 5.258 1 98.25 155 ALA B C 1
ATOM 2504 O O . ALA B 1 155 ? 6.77 -13.797 6.039 1 98.25 155 ALA B O 1
ATOM 2505 N N . LYS B 1 156 ? 8.25 -12.906 4.652 1 97.06 156 LYS B N 1
ATOM 2506 C CA . LYS B 1 156 ? 9.352 -13.836 4.879 1 97.06 156 LYS B CA 1
ATOM 2507 C C . LYS B 1 156 ? 10.695 -13.133 4.727 1 97.06 156 LYS B C 1
ATOM 2509 O O . LYS B 1 156 ? 10.961 -12.5 3.703 1 97.06 156 LYS B O 1
ATOM 2514 N N . ASP B 1 157 ? 11.531 -13.227 5.781 1 96.31 157 ASP B N 1
ATOM 2515 C CA . ASP B 1 157 ? 12.906 -12.758 5.688 1 96.31 157 ASP B CA 1
ATOM 2516 C C . ASP B 1 157 ? 13.773 -13.75 4.918 1 96.31 157 ASP B C 1
ATOM 2518 O O . ASP B 1 157 ? 13.734 -14.953 5.184 1 96.31 157 ASP B O 1
ATOM 2522 N N . LEU B 1 158 ? 14.492 -13.273 3.971 1 94.88 158 LEU B N 1
ATOM 2523 C CA . LEU B 1 158 ? 15.312 -14.141 3.133 1 94.88 158 LEU B CA 1
ATOM 2524 C C . LEU B 1 158 ? 16.719 -14.281 3.707 1 94.88 158 LEU B C 1
ATOM 2526 O O . LEU B 1 158 ? 17.484 -15.148 3.279 1 94.88 158 LEU B O 1
ATOM 2530 N N . GLU B 1 159 ? 17.234 -13.414 4.551 1 83.81 159 GLU B N 1
ATOM 2531 C CA . GLU B 1 159 ? 18.562 -13.523 5.148 1 83.81 159 GLU B CA 1
ATOM 2532 C C . GLU B 1 159 ? 18.656 -14.727 6.078 1 83.81 159 GLU B C 1
ATOM 2534 O O . GLU B 1 159 ? 19.719 -15.32 6.234 1 83.81 159 GLU B O 1
ATOM 2539 N N . ASN B 1 160 ? 17.766 -15.25 6.957 1 61.22 160 ASN B N 1
ATOM 2540 C CA . ASN B 1 160 ? 17.906 -16.219 8.039 1 61.22 160 ASN B CA 1
ATOM 2541 C C . ASN B 1 160 ? 18.172 -17.625 7.5 1 61.22 160 ASN B C 1
ATOM 2543 O O . ASN B 1 160 ? 18.109 -18.594 8.242 1 61.22 160 ASN B O 1
ATOM 2547 N N . ASN B 1 161 ? 18.094 -18.156 6.273 1 47.56 161 ASN B N 1
ATOM 2548 C CA . ASN B 1 161 ? 18.141 -19.609 6.137 1 47.56 161 ASN B CA 1
ATOM 2549 C C . ASN B 1 161 ? 19.5 -20.172 6.547 1 47.56 161 ASN B C 1
ATOM 2551 O O . ASN B 1 161 ? 19.812 -21.328 6.266 1 47.56 161 ASN B O 1
ATOM 2555 N N . HIS B 1 162 ? 20.656 -19.625 6.66 1 41.22 162 HIS B N 1
ATOM 2556 C CA . HIS B 1 162 ? 21.734 -20.594 6.734 1 41.22 162 HIS B CA 1
ATOM 2557 C C . HIS B 1 162 ? 21.641 -21.453 7.992 1 41.22 162 HIS B C 1
ATOM 2559 O O . HIS B 1 162 ? 22.562 -22.188 8.328 1 41.22 162 HIS B O 1
ATOM 2565 N N . GLY B 1 163 ? 20.625 -21.703 8.805 1 29.12 163 GLY B N 1
ATOM 2566 C CA . GLY B 1 163 ? 20.938 -22.938 9.508 1 29.12 163 GLY B CA 1
ATOM 2567 C C . GLY B 1 163 ? 20.719 -24.172 8.656 1 29.12 163 GLY B C 1
ATOM 2568 O O . GLY B 1 163 ? 19.953 -24.141 7.68 1 29.12 163 GLY B O 1
#

Nearest PDB structures (foldseek):
  4mbu-assembly1_A  TM=8.945E-01  e=1.728E-15  Staphylococcus aureus subsp. aureus Mu50
  4j3g-assembly2_C  TM=8.751E-01  e=4.023E-15  Brucella abortus 2308
  3dr8-assembly1_B  TM=8.820E-01  e=2.749E-13  unclassified
  5t7e-assembly1_C-2  TM=8.708E-01  e=1.148E-12  Streptomyces hygroscopicus
  5wph-assembly1_A  TM=8.532E-01  e=1.589E-12  Pseudomonas putida KT2440

Organism: Streptococcus agalactiae serotype V (strain ATCC BAA-611 / 2603 V/R) (NCBI:txid208435)

Solvent-accessible surface area (backbone atoms only — not comparable to full-atom values): 17784 Å² total; per-residue (Å²): 120,45,78,44,71,61,51,82,89,42,48,64,60,52,47,50,44,61,53,64,65,48,37,83,57,62,30,84,59,34,84,54,74,70,46,73,68,52,54,51,50,41,46,74,68,56,37,45,47,36,30,32,32,46,95,92,32,81,40,26,39,35,39,35,31,62,60,40,99,48,78,30,20,58,43,28,25,25,62,50,75,44,59,40,76,92,52,55,93,68,56,55,68,57,55,52,50,52,52,47,57,54,50,41,49,74,72,59,33,44,30,39,41,34,79,40,40,61,78,27,58,68,59,52,54,54,41,45,76,71,61,30,40,81,52,29,43,40,76,66,44,28,51,54,97,92,36,70,34,33,39,28,30,36,32,34,72,59,73,72,63,82,115,121,45,79,45,71,63,50,82,89,42,48,66,59,51,45,50,44,62,53,64,63,48,36,84,57,62,31,85,61,34,84,54,73,70,47,72,66,51,53,50,50,40,46,73,68,57,38,43,49,36,30,34,33,47,96,92,32,81,40,28,40,35,39,34,30,62,58,41,98,46,78,30,19,59,43,28,25,24,62,52,75,45,60,40,76,92,52,55,94,67,56,56,67,57,54,52,50,52,50,47,56,54,50,41,49,74,72,60,33,44,30,39,41,33,81,41,39,60,77,26,59,66,60,52,53,54,40,45,74,71,61,31,39,80,51,28,43,41,76,64,44,28,52,56,96,91,35,71,35,32,39,28,30,35,30,35,72,60,72,72,63,83,117

Sequence (326 aa):
MIIRPMQDCDREAVLTLQNTGWTALTSPVYDRKWTESDLEKNLANGMSFFVAEVDDKIAGVLDFGPYYPFPAGKHVATFGILIAEPYQGQGLGKALLKALLTEAKAQGYIKIAMHVMGNNSRAISLYQKYGFTEEARITKAFFIENHYVDALIFAKDLENNHGMIIRPMQDCDREAVLTLQNTGWTALTSPVYDRKWTESDLEKNLANGMSFFVAEVDDKIAGVLDFGPYYPFPAGKHVATFGILIAEPYQGQGLGKALLKALLTEAKAQGYIKIAMHVMGNNSRAISLYQKYGFTEEARITKAFFIENHYVDALIFAKDLENNHG

Secondary structure (DSSP, 8-state):
-EEEE--GGGHHHHHHHHHHS--TTT-TTTTPPP-HHHHHHHHHTT-EEEEEEETTEEEEEEEEEESSSSGGGTTEEEEEEEE-GGGTTSSHHHHHHHHHHHHHHHTT--EEEEEEETT-HHHHHHHHHTT-EEEEEEEEEEEETTEEEEEEEEEEESSGGG-/-EEEE--GGGHHHHHHHHHHS--TTT-TTTTPPP-HHHHHHHHHTT-EEEEEEETTEEEEEEEEEESSSSGGGTTEEEEEEEE-GGGTTSSHHHHHHHHHHHHHHHTT--EEEEEEETT-HHHHHHHHHTT-EEEEEEEEEEEETTEEEEEEEEEEESGGGG-

Radius of gyration: 21.68 Å; Cα contacts (8 Å, |Δi|>4): 599; chains: 2; bounding box: 44×67×50 Å

Foldseek 3Di:
DDKDWDDPVCVVVVQVQQCPFFDLQWDLPNNDHDDPVNVVVCVVLPKTKMFDDDPNHGFKMKIKAFPDSDDVRRQEMEMDMGGHPVCPPVCVLVVNVVVVLVVSVVVRRFKYKYKGKQRNVVVVVVCVVVPKDWDDKDWQPHQTPRDGIIITMIMDGSPPPPD/DDKDWDDPVCVVVVQVQQCPFFDLQWDLPNNDHDDPVNVVVCVVLAKTKMFDDDPNHGFKMKIKAFPDSDDVRRQEMEMDMGGHPVCPPVCVLVVNVVVVLVVSVVVRRFKYKYKGKQNNVVVVVVCVVVPKDWDDKDWQPHQTPNDGIIITMIMDGSPPPPD